Protein AF-A0A2R6F1Q7-F1 (afdb_monomer_lite)

Secondary structure (DSSP, 8-state):
-----HHHHHHHHHHHHHHHHHHHHHHHHHHHHHHHHHHHHHHS----------TTHHHHHHHHHHHHHHHHHHHHHTTTTTSTTHHHHT---HHHHHHHHHHHHHHHHHHH-----HHHHHHHHHHHHHHHHHHHHHHHHHHHHHHHHHHHHHHHHHHHHHHHHHHH--GGG--HHHHHHHHHHHHHHHHHHHHT-

Sequence (197 aa):
MTEIDTTQRQEVFDRARACLRTERRRTIDEQEAFRVFESQVRTLEGQSRGSQADVAEVQLAASGSARGLQAVRDAYEATVMAVPHYEEEYDEPFETHVQTEFGPEIAALLCQGRVLDSQSKGAVLAAATQAQESRSQLLDALDDEQDSFEDLTAELRSVLEELPEYHEATYADLSFGALDAYRTRLTVLEEKCNAVV

Radius of gyration: 29.0 Å; chains: 1; bounding box: 63×26×90 Å

Structure (mmCIF, N/CA/C/O backbone):
data_AF-A0A2R6F1Q7-F1
#
_entry.id   AF-A0A2R6F1Q7-F1
#
loop_
_atom_site.group_PDB
_atom_site.id
_atom_site.type_symbol
_atom_site.label_atom_id
_atom_site.label_alt_id
_atom_site.label_comp_id
_atom_site.label_asym_id
_atom_site.label_entity_id
_atom_site.label_seq_id
_atom_site.pdbx_PDB_ins_code
_atom_site.Cartn_x
_atom_site.Cartn_y
_atom_site.Cartn_z
_atom_site.occupancy
_atom_site.B_iso_or_equiv
_atom_site.auth_seq_id
_atom_site.auth_comp_id
_atom_site.auth_asym_id
_atom_site.auth_atom_id
_atom_site.pdbx_PDB_model_num
ATOM 1 N N . MET A 1 1 ? 33.447 -7.755 -25.522 1.00 38.47 1 MET A N 1
ATOM 2 C CA . MET A 1 1 ? 32.442 -6.748 -25.903 1.00 38.47 1 MET A CA 1
ATOM 3 C C . MET A 1 1 ? 31.123 -7.377 -25.524 1.00 38.47 1 MET A C 1
ATOM 5 O O . MET A 1 1 ? 30.808 -8.418 -26.079 1.00 38.47 1 MET A O 1
ATOM 9 N N . THR A 1 2 ? 30.526 -6.919 -24.430 1.00 45.84 2 THR A N 1
ATOM 10 C CA . THR A 1 2 ? 29.383 -7.574 -23.787 1.00 45.84 2 THR A CA 1
ATOM 11 C C . THR A 1 2 ? 28.213 -7.529 -24.762 1.00 45.84 2 THR A C 1
ATOM 13 O O . THR A 1 2 ? 27.743 -6.435 -25.0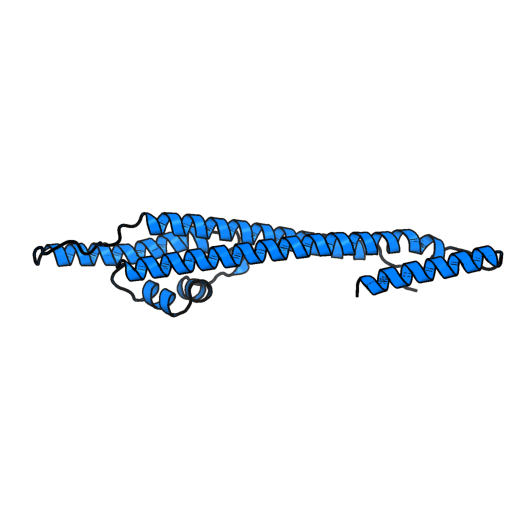67 1.00 45.84 2 THR A O 1
ATOM 16 N N . GLU A 1 3 ? 27.797 -8.680 -25.298 1.00 57.31 3 GLU A N 1
ATOM 17 C CA . GLU A 1 3 ? 26.484 -8.788 -25.937 1.00 57.31 3 GLU A CA 1
ATOM 18 C C . GLU A 1 3 ? 25.476 -8.186 -24.963 1.00 57.31 3 GLU A C 1
ATOM 20 O O . GLU A 1 3 ? 25.482 -8.497 -23.768 1.00 57.31 3 GLU A O 1
ATOM 25 N N . ILE A 1 4 ? 24.678 -7.241 -25.448 1.00 62.47 4 ILE A N 1
ATOM 26 C CA . ILE A 1 4 ? 23.555 -6.739 -24.676 1.00 62.47 4 ILE A CA 1
ATOM 27 C C . ILE A 1 4 ? 22.612 -7.932 -24.540 1.00 62.47 4 ILE A C 1
ATOM 29 O O . ILE A 1 4 ? 21.931 -8.290 -25.494 1.00 62.47 4 ILE A O 1
ATOM 33 N N . ASP A 1 5 ? 22.636 -8.589 -23.380 1.00 74.62 5 ASP A N 1
ATOM 34 C CA . ASP A 1 5 ? 21.745 -9.706 -23.088 1.00 74.62 5 ASP A CA 1
ATOM 35 C C . ASP A 1 5 ? 20.330 -9.156 -22.878 1.00 74.62 5 ASP A C 1
ATOM 37 O O . ASP A 1 5 ? 19.895 -8.817 -21.773 1.00 74.62 5 ASP A O 1
ATOM 41 N N . THR A 1 6 ? 19.632 -8.976 -23.997 1.00 72.19 6 THR A N 1
ATOM 42 C CA . THR A 1 6 ? 18.260 -8.476 -24.054 1.00 72.19 6 THR A CA 1
ATOM 43 C C . THR A 1 6 ? 17.317 -9.364 -23.242 1.00 72.19 6 THR A C 1
ATOM 45 O O . THR A 1 6 ? 16.371 -8.848 -22.651 1.00 72.19 6 THR A O 1
ATOM 48 N N . THR A 1 7 ? 17.611 -10.664 -23.132 1.00 76.25 7 THR A N 1
ATOM 49 C CA . THR A 1 7 ? 16.838 -11.625 -22.332 1.00 76.25 7 THR A CA 1
ATOM 50 C C . THR A 1 7 ? 16.972 -11.312 -20.847 1.00 76.25 7 THR A C 1
ATOM 52 O O . THR A 1 7 ? 15.969 -11.128 -20.161 1.00 76.25 7 THR A O 1
ATOM 55 N N . GLN A 1 8 ? 18.204 -11.144 -20.356 1.00 80.56 8 GLN A N 1
ATOM 56 C CA . GLN A 1 8 ? 18.449 -10.780 -18.959 1.00 80.56 8 GLN A CA 1
ATOM 57 C C . GLN A 1 8 ? 17.780 -9.447 -18.586 1.00 80.56 8 GLN A C 1
ATOM 59 O O . GLN A 1 8 ? 17.240 -9.302 -17.489 1.00 80.56 8 GLN A O 1
ATOM 64 N N . ARG A 1 9 ? 17.784 -8.459 -19.491 1.00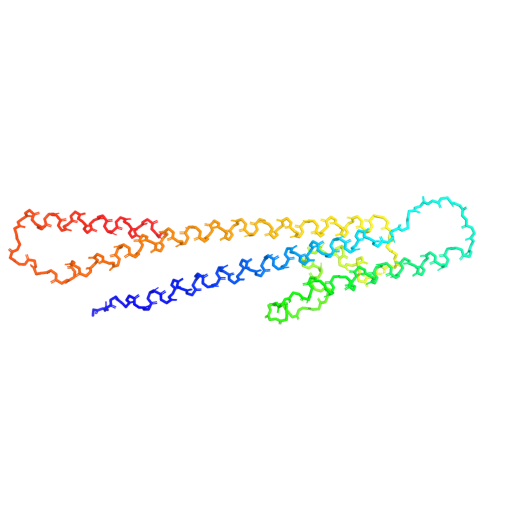 80.12 9 ARG A N 1
ATOM 65 C CA . ARG A 1 9 ? 17.117 -7.165 -19.254 1.00 80.12 9 ARG A CA 1
ATOM 66 C C . ARG A 1 9 ? 15.594 -7.293 -19.214 1.00 80.12 9 ARG A C 1
ATOM 68 O O . ARG A 1 9 ? 14.963 -6.666 -18.368 1.00 80.12 9 ARG A O 1
ATOM 75 N N . GLN A 1 10 ? 15.012 -8.121 -20.080 1.00 81.12 10 GLN A N 1
ATOM 76 C CA . GLN A 1 10 ? 13.578 -8.419 -20.055 1.00 81.12 10 GLN A CA 1
ATOM 77 C C . GLN A 1 10 ? 13.158 -9.079 -18.736 1.00 81.12 10 GLN A C 1
ATOM 79 O O . GLN A 1 10 ? 12.182 -8.644 -18.134 1.00 81.12 10 GLN A O 1
ATOM 84 N N . GLU A 1 11 ? 13.941 -10.033 -18.224 1.00 86.56 11 GLU A N 1
ATOM 85 C CA . GLU A 1 11 ? 13.664 -10.676 -16.931 1.00 86.56 11 GLU A CA 1
ATOM 86 C C . GLU A 1 11 ? 13.646 -9.683 -15.759 1.00 86.56 11 GLU A C 1
ATOM 88 O O . GLU A 1 11 ? 12.855 -9.835 -14.824 1.00 86.56 11 GLU A O 1
ATOM 93 N N . VAL A 1 12 ? 14.509 -8.661 -15.789 1.00 86.50 12 VAL A N 1
ATOM 94 C CA . VAL A 1 12 ? 14.513 -7.597 -14.773 1.00 86.50 12 VAL A CA 1
ATOM 95 C C . VAL A 1 12 ? 13.219 -6.789 -14.840 1.00 86.50 12 VAL A C 1
ATOM 97 O O . VAL A 1 12 ? 12.605 -6.556 -13.797 1.00 86.50 12 VAL A O 1
ATOM 100 N N . PHE A 1 13 ? 12.770 -6.413 -16.042 1.00 86.38 13 PHE A N 1
ATOM 101 C CA . PHE A 1 13 ? 11.518 -5.673 -16.196 1.00 86.38 13 PHE A CA 1
ATOM 102 C C . PHE A 1 13 ? 10.302 -6.492 -15.755 1.00 86.38 13 PHE A C 1
ATOM 104 O O . PHE A 1 13 ? 9.437 -5.988 -15.038 1.00 86.38 13 PHE A O 1
ATOM 111 N N . ASP A 1 14 ? 10.260 -7.772 -16.121 1.00 89.75 14 ASP A N 1
ATOM 112 C CA . ASP A 1 14 ? 9.174 -8.669 -15.734 1.00 89.75 14 ASP A CA 1
ATOM 113 C C . ASP A 1 14 ? 9.123 -8.873 -14.217 1.00 89.75 14 ASP A C 1
ATOM 115 O O . ASP A 1 14 ? 8.039 -8.893 -13.627 1.00 89.75 14 ASP A O 1
ATOM 119 N N . ARG A 1 15 ? 10.286 -8.962 -13.561 1.00 92.38 15 ARG A N 1
ATOM 120 C CA . ARG A 1 15 ? 10.372 -9.063 -12.101 1.00 92.38 15 ARG A CA 1
ATOM 121 C C . ARG A 1 15 ? 9.884 -7.795 -11.409 1.00 92.38 15 ARG A C 1
ATOM 123 O O . ARG A 1 15 ? 9.110 -7.903 -10.462 1.00 92.38 15 ARG A O 1
ATOM 130 N N . ALA A 1 16 ? 10.306 -6.621 -11.875 1.00 90.62 16 ALA A N 1
ATOM 131 C CA . ALA A 1 16 ? 9.841 -5.347 -11.329 1.00 90.62 16 ALA A CA 1
ATOM 132 C C . ALA A 1 16 ? 8.316 -5.211 -11.475 1.00 90.62 16 ALA A C 1
ATOM 134 O O . ALA A 1 16 ? 7.618 -4.933 -10.501 1.00 90.62 16 ALA A O 1
ATOM 135 N N . ARG A 1 17 ? 7.772 -5.561 -12.648 1.00 92.19 17 ARG A N 1
ATOM 136 C CA . ARG A 1 17 ? 6.323 -5.581 -12.886 1.00 92.19 17 ARG A CA 1
ATOM 137 C C . ARG A 1 17 ? 5.585 -6.569 -11.985 1.00 92.19 17 ARG A C 1
ATOM 139 O O . ARG A 1 17 ? 4.489 -6.280 -11.510 1.00 92.19 17 ARG A O 1
ATOM 146 N N . ALA A 1 18 ? 6.154 -7.752 -11.761 1.00 94.31 18 ALA A N 1
ATOM 147 C CA . ALA A 1 18 ? 5.581 -8.741 -10.854 1.00 94.31 18 ALA A CA 1
ATOM 148 C C . ALA A 1 18 ? 5.583 -8.251 -9.396 1.00 94.31 18 ALA A C 1
ATOM 150 O O . ALA A 1 18 ? 4.620 -8.512 -8.673 1.00 94.31 18 ALA A O 1
ATOM 151 N N . CYS A 1 19 ? 6.621 -7.515 -8.990 1.00 94.69 19 CYS A N 1
ATOM 152 C CA . CYS A 1 19 ? 6.717 -6.895 -7.672 1.00 94.69 19 CYS A CA 1
ATOM 153 C C . CYS A 1 19 ? 5.607 -5.857 -7.470 1.00 94.69 19 CYS A C 1
ATOM 155 O O . CYS A 1 19 ? 4.803 -6.024 -6.559 1.00 94.69 19 CYS A O 1
ATOM 157 N N . LEU A 1 20 ? 5.475 -4.881 -8.379 1.00 94.81 20 LEU A N 1
ATOM 158 C CA . LEU A 1 20 ? 4.427 -3.848 -8.316 1.00 94.81 20 LEU A CA 1
ATOM 159 C C . LEU A 1 20 ? 3.019 -4.449 -8.263 1.00 94.81 20 LEU A C 1
ATOM 161 O O . LEU A 1 20 ? 2.187 -4.056 -7.451 1.00 94.81 20 LEU A O 1
ATOM 165 N N . ARG A 1 21 ? 2.754 -5.473 -9.083 1.00 95.25 21 ARG A N 1
ATOM 166 C CA . ARG A 1 21 ? 1.462 -6.179 -9.072 1.00 95.25 21 ARG A CA 1
ATOM 167 C C . ARG A 1 21 ? 1.186 -6.899 -7.758 1.00 95.25 21 ARG A C 1
ATOM 169 O O . ARG A 1 21 ? 0.032 -6.963 -7.335 1.00 95.25 21 ARG A O 1
ATOM 176 N N . THR A 1 22 ? 2.216 -7.498 -7.165 1.00 96.19 22 THR A N 1
ATOM 177 C CA . THR A 1 22 ? 2.089 -8.202 -5.885 1.00 96.19 22 THR A CA 1
ATOM 178 C C . THR A 1 22 ? 1.790 -7.207 -4.778 1.00 96.19 22 THR A C 1
ATOM 180 O O . THR A 1 22 ? 0.821 -7.415 -4.054 1.00 96.19 22 THR A O 1
ATOM 183 N N . GLU A 1 23 ? 2.550 -6.115 -4.727 1.00 96.81 23 GLU A N 1
ATOM 184 C CA . GLU A 1 23 ? 2.376 -5.035 -3.760 1.00 96.81 23 GLU A CA 1
ATOM 185 C C . GLU A 1 23 ? 0.972 -4.440 -3.852 1.00 96.81 23 GLU A C 1
ATOM 187 O O . GLU A 1 23 ? 0.199 -4.512 -2.903 1.00 96.81 23 GLU A O 1
ATOM 192 N N . ARG A 1 24 ? 0.557 -4.014 -5.049 1.00 97.50 24 ARG A N 1
ATOM 193 C CA . ARG A 1 24 ? -0.782 -3.464 -5.289 1.00 97.50 24 ARG A CA 1
ATOM 194 C C . ARG A 1 24 ? -1.896 -4.399 -4.827 1.00 97.50 24 ARG A C 1
ATOM 196 O O . ARG A 1 24 ? -2.883 -3.953 -4.246 1.00 97.50 24 ARG A O 1
ATOM 203 N N . ARG A 1 25 ? -1.772 -5.704 -5.096 1.00 97.12 25 ARG A N 1
ATOM 204 C CA . ARG A 1 25 ? -2.759 -6.694 -4.641 1.00 97.12 25 ARG A CA 1
ATOM 205 C C . ARG A 1 25 ? -2.799 -6.769 -3.114 1.00 97.12 25 ARG A C 1
ATOM 207 O O . ARG A 1 25 ? -3.890 -6.739 -2.558 1.00 97.12 25 ARG A O 1
ATOM 214 N N . ARG A 1 26 ? -1.637 -6.838 -2.460 1.00 97.25 26 ARG A N 1
ATOM 215 C CA . ARG A 1 26 ? -1.531 -6.873 -0.994 1.00 97.25 26 ARG A CA 1
ATOM 216 C C . ARG A 1 26 ? -2.145 -5.625 -0.362 1.00 97.25 26 ARG A C 1
ATOM 218 O O . ARG A 1 26 ? -2.979 -5.748 0.529 1.00 97.25 26 ARG A O 1
ATOM 225 N N . THR A 1 27 ? -1.853 -4.444 -0.906 1.00 97.75 27 THR A N 1
ATOM 226 C CA . THR A 1 27 ? -2.429 -3.178 -0.436 1.00 97.75 27 THR A CA 1
ATOM 227 C C . THR A 1 27 ? -3.957 -3.134 -0.590 1.00 97.75 27 THR A C 1
ATOM 229 O O . THR A 1 27 ? -4.647 -2.600 0.280 1.00 97.75 27 THR A O 1
ATOM 232 N N . ILE A 1 28 ? -4.520 -3.712 -1.662 1.00 98.19 28 ILE A N 1
ATOM 233 C CA . ILE A 1 28 ? -5.982 -3.852 -1.821 1.00 98.19 28 ILE A CA 1
ATOM 234 C C . ILE A 1 28 ? -6.563 -4.766 -0.742 1.00 98.19 28 ILE A C 1
ATOM 236 O O . ILE A 1 28 ? -7.567 -4.409 -0.121 1.00 98.19 28 ILE A O 1
ATOM 240 N N . ASP A 1 29 ? -5.942 -5.927 -0.525 1.00 97.94 29 ASP A N 1
ATOM 241 C CA . ASP A 1 29 ? -6.394 -6.901 0.470 1.00 97.94 29 ASP A CA 1
ATOM 242 C C . ASP A 1 29 ? -6.384 -6.277 1.878 1.00 97.94 29 ASP A C 1
ATOM 244 O O . ASP A 1 29 ? -7.357 -6.403 2.623 1.00 97.94 29 ASP A O 1
ATOM 248 N N . GLU A 1 30 ? -5.344 -5.511 2.214 1.00 97.75 30 GLU A N 1
ATOM 249 C CA . GLU A 1 30 ? -5.263 -4.737 3.458 1.00 97.75 30 GLU A CA 1
ATOM 250 C C . GLU A 1 30 ? -6.335 -3.653 3.561 1.00 97.75 30 GLU A C 1
ATOM 252 O O . GLU A 1 30 ? -6.981 -3.516 4.603 1.00 97.75 30 GLU A O 1
ATOM 257 N N . GLN A 1 31 ? -6.548 -2.871 2.498 1.00 98.06 31 GLN A N 1
ATOM 258 C CA . GLN A 1 31 ? -7.560 -1.817 2.501 1.00 98.06 31 GLN A CA 1
ATOM 259 C C . GLN A 1 31 ? -8.952 -2.400 2.770 1.00 98.06 31 GLN A C 1
ATOM 261 O O . GLN A 1 31 ? -9.726 -1.837 3.552 1.00 98.06 31 GLN A O 1
ATOM 266 N N . GLU A 1 32 ? -9.271 -3.534 2.147 1.00 98.06 32 GLU A N 1
ATOM 267 C CA . GLU A 1 32 ? -10.537 -4.223 2.369 1.00 98.06 32 GLU A CA 1
ATOM 268 C C . GLU A 1 32 ? -10.615 -4.822 3.777 1.00 98.06 32 GLU A C 1
ATOM 270 O O . GLU A 1 32 ? -11.644 -4.685 4.443 1.00 98.06 32 GLU A O 1
ATOM 275 N N . ALA A 1 33 ? -9.524 -5.395 4.291 1.00 98.12 33 ALA A N 1
ATOM 276 C CA . ALA A 1 33 ? -9.463 -5.882 5.665 1.00 98.12 33 ALA A CA 1
ATOM 277 C C . ALA A 1 33 ? -9.760 -4.768 6.682 1.00 98.12 33 ALA A C 1
ATOM 279 O O . ALA A 1 33 ? -10.586 -4.958 7.579 1.00 98.12 33 ALA A O 1
ATOM 280 N N . PHE A 1 34 ? -9.188 -3.573 6.501 1.00 98.25 34 PHE A N 1
ATOM 281 C CA . PHE A 1 34 ? -9.491 -2.421 7.352 1.00 98.25 34 PHE A CA 1
ATOM 282 C C . PHE A 1 34 ? -10.936 -1.920 7.207 1.00 98.25 34 PHE A C 1
ATOM 284 O O . PHE A 1 34 ? -11.528 -1.503 8.206 1.00 98.25 34 PHE A O 1
ATOM 291 N N . ARG A 1 35 ? -11.544 -1.985 6.014 1.00 97.88 35 ARG A N 1
ATOM 292 C CA . ARG A 1 35 ? -12.977 -1.668 5.835 1.00 97.88 35 ARG A CA 1
ATOM 293 C C . ARG A 1 35 ? -13.874 -2.646 6.583 1.00 97.88 35 ARG A C 1
ATOM 295 O O . ARG A 1 35 ? -14.832 -2.235 7.245 1.00 97.88 35 ARG A O 1
ATOM 302 N N . VAL A 1 36 ? -13.573 -3.942 6.494 1.00 97.94 36 VAL A N 1
ATOM 303 C CA . VAL A 1 36 ? -14.314 -4.986 7.210 1.00 97.94 36 VAL A CA 1
ATOM 304 C C . VAL A 1 36 ? -14.146 -4.806 8.718 1.00 97.94 36 VAL A C 1
ATOM 306 O O . VAL A 1 36 ? -15.148 -4.817 9.438 1.00 97.94 36 VAL A O 1
ATOM 309 N N . PHE A 1 37 ? -12.922 -4.559 9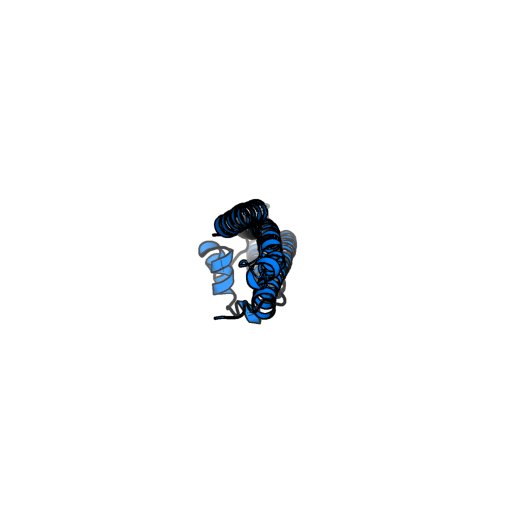.190 1.00 97.88 37 PHE A N 1
ATOM 310 C CA . PHE A 1 37 ? -12.632 -4.227 10.585 1.00 97.88 37 PHE A CA 1
ATOM 311 C C . PHE A 1 37 ? -13.471 -3.042 11.072 1.00 97.88 37 PHE A C 1
ATOM 313 O O . PHE A 1 37 ? -14.185 -3.142 12.071 1.00 97.88 37 PHE A O 1
ATOM 320 N N . GLU A 1 38 ? -13.442 -1.926 10.342 1.00 96.69 38 GLU A N 1
ATOM 321 C CA . GLU A 1 38 ? -14.181 -0.722 10.707 1.00 96.69 38 GLU A CA 1
ATOM 322 C C . GLU A 1 38 ? -15.690 -0.997 10.798 1.00 96.69 38 GLU A C 1
ATOM 324 O O . GLU A 1 38 ? -16.350 -0.589 11.760 1.00 96.69 38 GLU A O 1
ATOM 329 N N . SER A 1 39 ? -16.241 -1.732 9.828 1.00 95.81 39 SER A N 1
ATOM 330 C CA . SER A 1 39 ? -17.644 -2.153 9.825 1.00 95.81 39 SER A CA 1
ATOM 331 C C . SER A 1 39 ? -17.993 -2.968 11.075 1.00 95.81 39 SER A C 1
ATOM 333 O O . SER A 1 39 ? -18.971 -2.656 11.762 1.00 95.81 39 SER A O 1
ATOM 335 N N . GLN A 1 40 ? -17.159 -3.946 11.443 1.00 95.19 40 GLN A N 1
ATOM 336 C CA . GLN A 1 40 ? -17.354 -4.741 12.656 1.00 95.19 40 GLN A CA 1
ATOM 337 C C . GLN A 1 40 ? -17.323 -3.861 13.912 1.00 95.19 40 GLN A C 1
ATOM 339 O O . GLN A 1 40 ? -18.268 -3.899 14.704 1.00 95.19 40 GLN A O 1
ATOM 344 N N . VAL A 1 41 ? -16.326 -2.982 14.060 1.00 93.44 41 VAL A N 1
ATOM 345 C CA . VAL A 1 41 ? -16.226 -2.068 15.212 1.00 93.44 41 VAL A CA 1
ATOM 346 C C . VAL A 1 41 ? -17.436 -1.136 15.301 1.00 93.44 41 VAL A C 1
ATOM 348 O O . VAL A 1 41 ? -17.943 -0.881 16.397 1.00 93.44 41 VAL A O 1
ATOM 351 N N . ARG A 1 42 ? -17.970 -0.651 14.172 1.00 92.56 42 ARG A N 1
ATOM 352 C CA . ARG A 1 42 ? -19.191 0.174 14.157 1.00 92.56 42 ARG A CA 1
ATOM 353 C C . ARG A 1 42 ? -20.395 -0.569 14.733 1.00 92.56 42 ARG A C 1
ATOM 355 O O . ARG A 1 42 ? -21.159 0.060 15.468 1.00 92.56 42 ARG A O 1
ATOM 362 N N . THR A 1 43 ? -20.533 -1.869 14.466 1.00 89.50 43 THR A N 1
ATOM 363 C CA . THR A 1 43 ? -21.639 -2.691 14.994 1.00 89.50 43 THR A CA 1
ATOM 364 C C . THR A 1 43 ? -21.519 -3.025 16.480 1.00 89.50 43 THR A C 1
ATOM 366 O O . THR A 1 43 ? -22.539 -3.285 17.115 1.00 89.50 43 THR A O 1
ATOM 369 N N . LEU A 1 44 ? -20.315 -2.966 17.062 1.00 86.50 44 LEU A N 1
ATOM 370 C CA . LEU A 1 44 ? -20.134 -3.190 18.497 1.00 86.50 44 LEU A CA 1
ATOM 371 C C . LEU A 1 44 ? -20.872 -2.110 19.292 1.00 86.50 44 LEU A C 1
ATOM 373 O O . LEU A 1 44 ? -20.650 -0.915 19.089 1.00 86.50 44 LEU A O 1
ATOM 377 N N . GLU A 1 45 ? -21.751 -2.501 20.209 1.00 66.25 45 GLU A N 1
ATOM 378 C CA . GLU A 1 45 ? -22.465 -1.546 21.054 1.00 66.25 45 GLU A CA 1
ATOM 379 C C . GLU A 1 45 ? -21.468 -0.793 21.951 1.00 66.25 45 GLU A C 1
ATOM 381 O O . GLU A 1 45 ? -20.843 -1.360 22.845 1.00 66.25 45 GLU A O 1
ATOM 386 N N . GLY A 1 46 ? -21.308 0.510 21.708 1.00 56.03 46 GLY A N 1
ATOM 387 C CA . GLY A 1 46 ? -20.663 1.405 22.663 1.00 56.03 46 GLY A CA 1
ATOM 388 C C . GLY A 1 46 ? -21.706 1.811 23.695 1.00 56.03 46 GLY A C 1
ATOM 389 O O . GLY A 1 46 ? -22.813 2.191 23.313 1.00 56.03 46 GLY A O 1
ATOM 390 N N . GLN A 1 47 ? -21.395 1.742 24.989 1.00 51.16 47 GLN A N 1
ATOM 391 C CA . GLN A 1 47 ? -22.326 2.216 26.015 1.00 51.16 47 GLN A CA 1
ATOM 392 C C . GLN A 1 47 ? -22.542 3.726 25.860 1.00 51.16 47 GLN A C 1
ATOM 394 O O . GLN A 1 47 ? -21.739 4.544 26.310 1.00 51.16 47 GLN A O 1
ATOM 399 N N . SER A 1 48 ? -23.642 4.101 25.207 1.00 43.28 48 SER A N 1
ATOM 400 C CA . SER A 1 48 ? -24.175 5.457 25.247 1.00 43.28 48 SER A CA 1
ATOM 401 C C . SER A 1 48 ? -24.546 5.770 26.689 1.00 43.28 48 SER A C 1
ATOM 403 O O . SER A 1 48 ? -25.337 5.054 27.298 1.00 43.28 48 SER A O 1
ATOM 405 N N . ARG A 1 49 ? -23.990 6.849 27.246 1.00 46.16 49 ARG A N 1
ATOM 406 C CA . ARG A 1 49 ? -24.410 7.388 28.544 1.00 46.16 49 ARG A CA 1
ATOM 407 C C . ARG A 1 49 ? -25.879 7.826 28.468 1.00 46.16 49 ARG A C 1
ATOM 409 O O . ARG A 1 49 ? -26.174 8.970 28.137 1.00 46.16 49 ARG A O 1
ATOM 416 N N . GLY A 1 50 ? -26.787 6.910 28.781 1.00 40.50 50 GLY A N 1
ATOM 417 C CA . GLY A 1 50 ? -28.197 7.163 29.043 1.00 40.50 50 GLY A CA 1
ATOM 418 C C . GLY A 1 50 ? -28.486 6.932 30.523 1.00 40.50 50 GLY A C 1
ATOM 419 O O . GLY A 1 50 ? -28.450 5.798 30.966 1.00 40.50 50 GLY A O 1
ATOM 420 N N . SER A 1 51 ? -28.717 8.032 31.245 1.00 45.62 51 SER A N 1
ATOM 421 C CA . SER A 1 51 ? -29.466 8.200 32.504 1.00 45.62 51 SER A CA 1
ATOM 422 C C . SER A 1 51 ? -29.441 7.119 33.598 1.00 45.62 51 SER A C 1
ATOM 424 O O . SER A 1 51 ? -29.924 6.015 33.417 1.00 45.62 51 SER A O 1
ATOM 426 N N . GLN A 1 52 ? -29.018 7.565 34.792 1.00 53.38 52 GLN A N 1
ATOM 427 C CA . GLN A 1 52 ? -29.386 7.090 36.139 1.00 53.38 52 GLN A CA 1
ATOM 428 C C . GLN A 1 52 ? -30.085 5.720 36.224 1.00 53.38 52 GLN A C 1
ATOM 430 O O . GLN A 1 52 ? -31.312 5.664 36.170 1.00 53.38 52 GLN A O 1
ATOM 435 N N . ALA A 1 53 ? -29.332 4.658 36.517 1.00 48.12 53 ALA A N 1
ATOM 436 C CA . ALA A 1 53 ? -29.898 3.466 37.136 1.00 48.12 53 ALA A CA 1
ATOM 437 C C . ALA A 1 53 ? -28.848 2.626 37.891 1.00 48.12 53 ALA A C 1
ATOM 439 O O . ALA A 1 53 ? -27.686 2.529 37.512 1.00 48.12 53 ALA A O 1
ATOM 440 N N . ASP A 1 54 ? -29.333 2.141 39.032 1.00 49.66 54 ASP A N 1
ATOM 441 C CA . ASP A 1 54 ? -28.920 1.089 39.963 1.00 49.66 54 ASP A CA 1
ATOM 442 C C . ASP A 1 54 ? -27.491 0.500 39.987 1.00 49.66 54 ASP A C 1
ATOM 444 O O . ASP A 1 54 ? -26.870 0.136 38.992 1.00 49.66 54 ASP A O 1
ATOM 448 N N . VAL A 1 55 ? -27.007 0.249 41.208 1.00 53.69 55 VAL A N 1
ATOM 449 C CA . VAL A 1 55 ? -25.672 -0.308 41.521 1.00 53.69 55 VAL A CA 1
ATOM 450 C C . VAL A 1 55 ? -25.426 -1.717 40.949 1.00 53.69 55 VAL A C 1
ATOM 452 O O . VAL A 1 55 ? -24.273 -2.128 40.823 1.00 53.69 55 VAL A O 1
ATOM 455 N N . ALA A 1 56 ? -26.481 -2.446 40.569 1.00 51.97 56 ALA A N 1
ATOM 456 C CA . ALA A 1 56 ? -26.388 -3.754 39.910 1.00 51.97 56 ALA A CA 1
ATOM 457 C C . ALA A 1 56 ? -26.117 -3.655 38.393 1.00 51.97 56 ALA A C 1
ATOM 459 O O . ALA A 1 56 ? -25.502 -4.551 37.814 1.00 51.97 56 ALA A O 1
ATOM 460 N N . GLU A 1 57 ? -26.509 -2.553 37.751 1.00 50.91 57 GLU A N 1
ATOM 461 C CA . GLU A 1 57 ? -26.326 -2.324 36.312 1.00 50.91 57 GLU A CA 1
ATOM 462 C C . GLU A 1 57 ? -24.872 -1.958 35.979 1.00 50.91 57 GLU A C 1
ATOM 464 O O . GLU A 1 57 ? -24.338 -2.355 34.945 1.00 50.91 57 GLU A O 1
ATOM 469 N N . VAL A 1 58 ? -24.168 -1.322 36.920 1.00 55.25 58 VAL A N 1
ATOM 470 C CA . VAL A 1 58 ? -22.752 -0.938 36.789 1.00 55.25 58 VAL A CA 1
ATOM 471 C C . VAL A 1 58 ? -21.822 -2.152 36.620 1.00 55.25 58 VAL A C 1
ATOM 473 O O . VAL A 1 58 ? -20.847 -2.076 35.871 1.00 55.25 58 VAL A O 1
ATOM 476 N N . GLN A 1 59 ? -22.108 -3.293 37.262 1.00 53.69 59 GLN A N 1
ATOM 477 C CA . GLN A 1 59 ? -21.280 -4.508 37.133 1.00 53.69 59 GLN A CA 1
ATOM 478 C C . GLN A 1 59 ? -21.491 -5.236 35.794 1.00 53.69 59 GLN A C 1
ATOM 480 O O . GLN A 1 59 ? -20.533 -5.752 35.206 1.00 53.69 59 GLN A O 1
ATOM 485 N N . LEU A 1 60 ? -22.727 -5.243 35.286 1.00 55.06 60 LEU A N 1
ATOM 486 C CA . LEU A 1 60 ? -23.064 -5.761 33.956 1.00 55.06 60 LEU A CA 1
ATOM 487 C C . LEU A 1 60 ? -22.504 -4.853 32.854 1.00 55.06 60 LEU A C 1
ATOM 489 O O . LEU A 1 60 ? -21.920 -5.351 31.892 1.00 55.06 60 LEU A O 1
ATOM 493 N N . ALA A 1 61 ? -22.582 -3.535 33.043 1.00 56.53 61 ALA A N 1
ATOM 494 C CA . ALA A 1 61 ? -22.002 -2.549 32.144 1.00 56.53 61 ALA A CA 1
ATOM 495 C C . ALA A 1 61 ? -20.468 -2.669 32.079 1.00 56.53 61 ALA A C 1
ATOM 497 O O . ALA A 1 61 ? -19.901 -2.751 30.990 1.00 56.53 61 ALA A O 1
ATOM 498 N N . ALA A 1 62 ? -19.779 -2.784 33.216 1.00 55.97 62 ALA A N 1
ATOM 499 C CA . ALA A 1 62 ? -18.329 -2.984 33.231 1.00 55.97 62 ALA A CA 1
ATOM 500 C C . ALA A 1 62 ? -17.908 -4.289 32.522 1.00 55.97 62 ALA A C 1
ATOM 502 O O . ALA A 1 62 ? -16.943 -4.295 31.759 1.00 55.97 62 ALA A O 1
ATOM 503 N N . SER A 1 63 ? -18.666 -5.377 32.708 1.00 58.41 63 SER A N 1
ATOM 504 C CA . SER A 1 63 ? -18.402 -6.660 32.038 1.00 58.41 63 SER A CA 1
ATOM 505 C C . SER A 1 63 ? -18.668 -6.613 30.529 1.00 58.41 63 SER A C 1
ATOM 507 O O . SER A 1 63 ? -17.894 -7.170 29.752 1.00 58.41 63 SER A O 1
ATOM 509 N N . GLY A 1 64 ? -19.733 -5.933 30.092 1.00 60.06 64 GLY A N 1
ATOM 510 C CA . GLY A 1 64 ? -20.013 -5.706 28.671 1.00 60.06 64 GLY A CA 1
ATOM 511 C C . GLY A 1 64 ? -18.960 -4.822 28.003 1.00 60.06 64 GLY A C 1
ATOM 512 O O . GLY A 1 64 ? -18.597 -5.045 26.853 1.00 60.06 64 GLY A O 1
ATOM 513 N N . SER A 1 65 ? -18.399 -3.870 28.746 1.00 63.56 65 SER A N 1
ATOM 514 C CA . SER A 1 65 ? -17.414 -2.938 28.212 1.00 63.56 65 SER A CA 1
ATOM 515 C C . SER A 1 65 ? -16.005 -3.532 28.078 1.00 63.56 65 SER A C 1
ATOM 517 O O . SER A 1 65 ? -15.333 -3.277 27.079 1.00 63.56 65 SER A O 1
ATOM 519 N N . ALA A 1 66 ? -15.586 -4.395 29.011 1.00 67.25 66 ALA A N 1
ATOM 520 C CA . ALA A 1 66 ? -14.359 -5.184 28.863 1.00 67.25 66 ALA A CA 1
ATOM 521 C C . ALA A 1 66 ? -14.457 -6.174 27.688 1.00 67.25 66 ALA A C 1
ATOM 523 O O . ALA A 1 66 ? -13.502 -6.338 26.930 1.00 67.25 66 ALA A O 1
ATOM 524 N N . ARG A 1 67 ? -15.639 -6.775 27.479 1.00 79.12 67 ARG A N 1
ATOM 525 C CA . ARG A 1 67 ? -15.924 -7.580 26.280 1.00 79.12 67 ARG A CA 1
ATOM 526 C C . ARG A 1 67 ? -15.882 -6.754 24.995 1.00 79.12 67 ARG A C 1
ATOM 528 O O . ARG A 1 67 ? -15.505 -7.295 23.967 1.00 79.12 67 ARG A O 1
ATOM 535 N N . GLY A 1 68 ? -16.221 -5.466 25.056 1.00 85.12 68 GLY A N 1
ATOM 536 C CA . GLY A 1 68 ? -16.144 -4.555 23.915 1.00 85.12 68 GLY A CA 1
ATOM 537 C C . GLY A 1 68 ? -14.720 -4.392 23.381 1.00 85.12 68 GLY A C 1
ATOM 538 O O . GLY A 1 68 ? -14.506 -4.562 22.188 1.00 85.12 68 GLY A O 1
ATOM 539 N N . LEU A 1 69 ? -13.736 -4.122 24.250 1.00 88.62 69 LEU A N 1
ATOM 540 C CA . LEU A 1 69 ? -12.334 -4.015 23.819 1.00 88.62 69 LEU A CA 1
ATOM 541 C C . LEU A 1 69 ? -11.784 -5.353 23.319 1.00 88.62 69 LEU A C 1
ATOM 543 O O . LEU A 1 69 ? -11.080 -5.363 22.316 1.00 88.62 69 LEU A O 1
ATOM 547 N N . GLN A 1 70 ? -12.138 -6.471 23.964 1.00 90.62 70 GLN A N 1
ATOM 548 C CA . GLN A 1 70 ? -11.762 -7.792 23.457 1.00 90.62 70 GLN A CA 1
ATOM 549 C C . GLN A 1 70 ? -12.351 -8.038 22.063 1.00 90.62 70 GLN A C 1
ATOM 551 O O . GLN A 1 70 ? -11.622 -8.436 21.168 1.00 90.62 70 GLN A O 1
ATOM 556 N N . ALA A 1 71 ? -13.624 -7.703 21.842 1.00 91.88 71 ALA A N 1
ATOM 557 C CA . ALA A 1 71 ? -14.259 -7.848 20.535 1.00 91.88 71 ALA A CA 1
ATOM 558 C C . ALA A 1 71 ? -13.604 -6.972 19.452 1.00 91.88 71 ALA A C 1
ATOM 560 O O . ALA A 1 71 ? -13.553 -7.381 18.298 1.00 91.88 71 ALA A O 1
ATOM 561 N N . VAL A 1 72 ? -13.078 -5.790 19.803 1.00 94.31 72 VAL A N 1
ATOM 562 C CA . VAL A 1 72 ? -12.280 -4.976 18.869 1.00 94.31 72 VAL A CA 1
ATOM 563 C C . VAL A 1 72 ? -10.968 -5.680 18.513 1.00 94.31 72 VAL A C 1
ATOM 565 O O . VAL A 1 72 ? -10.593 -5.685 17.346 1.00 94.31 72 VAL A O 1
ATOM 568 N N . ARG A 1 73 ? -10.276 -6.290 19.484 1.00 95.25 73 ARG A N 1
ATOM 569 C CA . ARG A 1 73 ? -9.047 -7.054 19.210 1.00 95.25 73 ARG A CA 1
ATOM 570 C C . ARG A 1 73 ? -9.326 -8.268 18.336 1.00 95.25 73 ARG A C 1
ATOM 572 O O . ARG A 1 73 ? -8.673 -8.425 17.316 1.00 95.25 73 ARG A O 1
ATOM 579 N N . ASP A 1 74 ? -10.337 -9.055 18.695 1.00 95.25 74 ASP A N 1
ATOM 580 C CA . ASP A 1 74 ? -10.738 -10.243 17.942 1.00 95.25 74 ASP A CA 1
ATOM 581 C C . ASP A 1 74 ? -11.114 -9.863 16.502 1.00 95.25 74 ASP A C 1
ATOM 583 O O . ASP A 1 74 ? -10.728 -10.544 15.557 1.00 95.25 74 ASP A O 1
ATOM 587 N N . ALA A 1 75 ? -11.824 -8.741 16.319 1.00 96.50 75 ALA A N 1
ATOM 588 C CA . ALA A 1 75 ? -12.143 -8.212 14.998 1.00 96.50 75 ALA A CA 1
ATOM 589 C C . ALA A 1 75 ? -10.880 -7.843 14.212 1.00 96.50 75 ALA A C 1
ATOM 591 O O . ALA A 1 75 ? -10.794 -8.165 13.031 1.00 96.50 75 ALA A O 1
ATOM 592 N N . TYR A 1 76 ? -9.902 -7.188 14.843 1.00 97.19 76 TYR A N 1
ATOM 593 C CA . TYR A 1 76 ? -8.641 -6.807 14.203 1.00 97.19 76 TYR A CA 1
ATOM 594 C C . TYR A 1 76 ? -7.820 -8.035 13.792 1.00 97.19 76 TYR A C 1
ATOM 596 O O . TYR A 1 76 ? -7.389 -8.131 12.645 1.00 97.19 76 TYR A O 1
ATOM 604 N N . GLU A 1 77 ? -7.660 -9.003 14.696 1.00 96.94 77 GLU A N 1
ATOM 605 C CA . GLU A 1 77 ? -6.937 -10.249 14.430 1.00 96.94 77 GLU A CA 1
ATOM 606 C C . GLU A 1 77 ? -7.608 -11.060 13.313 1.00 96.94 77 GLU A C 1
ATOM 608 O O . GLU A 1 77 ? -6.939 -11.547 12.408 1.00 96.94 77 GLU A O 1
ATOM 613 N N . ALA A 1 78 ? -8.941 -11.146 13.320 1.00 97.25 78 ALA A N 1
ATOM 614 C CA . ALA A 1 78 ? -9.707 -11.899 12.328 1.00 97.25 78 ALA A CA 1
ATOM 615 C C . ALA A 1 78 ? -9.839 -11.205 10.960 1.00 97.25 78 ALA A C 1
ATOM 617 O O . ALA A 1 78 ? -10.419 -11.788 10.042 1.00 97.25 78 ALA A O 1
ATOM 618 N N . THR A 1 79 ? -9.366 -9.964 10.817 1.00 97.44 79 THR A N 1
ATOM 619 C CA . THR A 1 79 ? -9.473 -9.195 9.569 1.00 97.44 79 THR A CA 1
ATOM 620 C C . THR A 1 79 ? -8.107 -8.713 9.104 1.00 97.44 79 THR A C 1
ATOM 622 O O . THR A 1 79 ? -7.569 -9.257 8.147 1.00 97.44 79 THR A O 1
ATOM 625 N N . VAL A 1 80 ? -7.525 -7.734 9.795 1.00 97.06 80 VAL A N 1
ATOM 626 C CA . VAL A 1 80 ? -6.262 -7.082 9.431 1.00 97.06 80 VAL A CA 1
ATOM 627 C C . VAL A 1 80 ? -5.087 -8.050 9.539 1.00 97.06 80 VAL A C 1
ATOM 629 O O . VAL A 1 80 ? -4.292 -8.126 8.613 1.00 97.06 80 VAL A O 1
ATOM 632 N N . MET A 1 81 ? -5.001 -8.841 10.613 1.00 97.25 81 MET A N 1
ATOM 633 C CA . MET A 1 81 ? -3.925 -9.840 10.759 1.00 97.25 81 MET A CA 1
ATOM 634 C C . MET A 1 81 ? -4.222 -11.165 10.039 1.00 97.25 81 MET A C 1
ATOM 636 O O . MET A 1 81 ? -3.371 -12.046 9.985 1.00 97.25 81 MET A O 1
ATOM 640 N N . ALA A 1 82 ? -5.422 -11.315 9.475 1.00 96.31 82 ALA A N 1
ATOM 641 C CA . ALA A 1 82 ? -5.836 -12.501 8.730 1.00 96.31 82 ALA A CA 1
ATOM 642 C C . ALA A 1 82 ? -5.682 -12.337 7.208 1.00 96.31 82 ALA A C 1
ATOM 644 O O . ALA A 1 82 ? -6.142 -13.197 6.448 1.00 96.31 82 ALA A O 1
ATOM 645 N N . VAL A 1 83 ? -5.068 -11.241 6.742 1.00 96.62 83 VAL A N 1
ATOM 646 C CA . VAL A 1 83 ? -4.756 -11.073 5.318 1.00 96.62 83 VAL A CA 1
ATOM 647 C C . VAL A 1 83 ? -3.772 -12.158 4.860 1.00 96.62 83 VAL A C 1
ATOM 649 O O . VAL A 1 83 ? -2.887 -12.540 5.629 1.00 96.62 83 VAL A O 1
ATOM 652 N N . PRO A 1 84 ? -3.887 -12.676 3.621 1.00 94.88 84 PRO A N 1
ATOM 653 C CA . PRO A 1 84 ? -3.137 -13.862 3.196 1.00 94.88 84 PRO A CA 1
ATOM 654 C C . PRO A 1 84 ? -1.612 -13.754 3.317 1.00 94.88 84 PRO A C 1
ATOM 656 O O . PRO A 1 84 ? -0.941 -14.775 3.438 1.00 94.88 84 PRO A O 1
ATOM 659 N N . HIS A 1 85 ? -1.064 -12.540 3.244 1.00 93.19 85 HIS A N 1
ATOM 660 C CA . HIS A 1 85 ? 0.373 -12.264 3.294 1.00 93.19 85 HIS A CA 1
ATOM 661 C C . HIS A 1 85 ? 0.897 -11.902 4.688 1.00 93.19 85 HIS A C 1
ATOM 663 O O . HIS A 1 85 ? 2.098 -11.698 4.825 1.00 93.19 85 HIS A O 1
ATOM 669 N N . TYR A 1 86 ? 0.046 -11.855 5.719 1.00 93.56 86 TYR A N 1
ATOM 670 C CA . TYR A 1 86 ? 0.433 -11.347 7.039 1.00 93.56 86 TYR A CA 1
ATOM 671 C C . TYR A 1 86 ? 1.622 -12.096 7.661 1.00 93.56 86 TYR A C 1
ATOM 673 O O . TYR A 1 86 ? 2.598 -11.480 8.085 1.00 93.56 86 TYR A O 1
ATOM 681 N N . GLU A 1 87 ? 1.554 -13.430 7.687 1.00 91.19 87 GLU A N 1
ATOM 682 C CA . GLU A 1 87 ? 2.603 -14.285 8.266 1.00 91.19 87 GLU A CA 1
ATOM 683 C C . GLU A 1 87 ? 3.908 -14.256 7.454 1.00 91.19 87 GLU A C 1
ATOM 685 O O . GLU A 1 87 ? 4.981 -14.481 7.998 1.00 91.19 87 GLU A O 1
ATOM 690 N N . GLU A 1 88 ? 3.837 -14.009 6.144 1.00 90.69 88 GLU A N 1
ATOM 691 C CA . GLU A 1 88 ? 5.031 -13.939 5.293 1.00 90.69 88 GLU A CA 1
ATOM 692 C C . GLU A 1 88 ? 5.741 -12.587 5.430 1.00 90.69 88 GLU A C 1
ATOM 694 O O . GLU A 1 88 ? 6.969 -12.523 5.371 1.00 90.69 88 GLU A O 1
ATOM 699 N N . GLU A 1 89 ? 4.968 -11.510 5.570 1.00 88.31 89 GLU A N 1
ATOM 700 C CA . GLU A 1 89 ? 5.469 -10.141 5.477 1.00 88.31 89 GLU A CA 1
ATOM 701 C C . GLU A 1 89 ? 5.782 -9.510 6.833 1.00 88.31 89 GLU A C 1
ATOM 703 O O . GLU A 1 89 ? 6.800 -8.830 6.967 1.00 88.31 89 GLU A O 1
ATOM 708 N N . TYR A 1 90 ? 4.938 -9.761 7.834 1.00 91.25 90 TYR A N 1
ATOM 709 C CA . TYR A 1 90 ? 5.053 -9.140 9.149 1.00 91.25 90 TYR A CA 1
ATOM 710 C C . TYR A 1 90 ? 5.426 -10.166 10.222 1.00 91.25 90 TYR A C 1
ATOM 712 O O . TYR A 1 90 ? 6.436 -9.992 10.900 1.00 91.25 90 TYR A O 1
ATOM 720 N N . ASP A 1 91 ? 4.626 -11.230 10.378 1.00 92.94 91 ASP A N 1
ATOM 721 C CA . ASP A 1 91 ? 4.739 -12.196 11.494 1.00 92.94 91 ASP A CA 1
ATOM 722 C C . ASP A 1 91 ? 4.864 -11.505 12.874 1.00 92.94 91 ASP A C 1
ATOM 724 O O . ASP A 1 91 ? 5.591 -11.930 13.776 1.00 92.94 91 ASP A O 1
ATOM 728 N N . GLU A 1 92 ? 4.178 -10.369 13.033 1.00 94.19 92 GLU A N 1
ATOM 729 C CA . GLU A 1 92 ? 4.263 -9.540 14.232 1.00 94.19 92 GLU A CA 1
ATOM 730 C C . GLU A 1 92 ? 3.178 -9.912 15.255 1.00 94.19 92 GLU A C 1
ATOM 732 O O . GLU A 1 92 ? 2.060 -10.297 14.903 1.00 94.19 92 GLU A O 1
ATOM 737 N N . PRO A 1 93 ? 3.451 -9.767 16.564 1.00 95.19 93 PRO A N 1
ATOM 738 C CA . PRO A 1 93 ? 2.403 -9.886 17.564 1.00 95.19 93 PRO A CA 1
ATOM 739 C C . PRO A 1 93 ? 1.435 -8.696 17.476 1.00 95.19 93 PRO A C 1
ATOM 741 O O . PRO A 1 93 ? 1.829 -7.577 17.138 1.00 95.19 93 PRO A O 1
ATOM 744 N N . PHE A 1 94 ? 0.185 -8.917 17.901 1.00 95.12 94 PHE A N 1
ATOM 745 C CA . PHE A 1 94 ? -0.892 -7.916 17.881 1.00 95.12 94 PHE A CA 1
ATOM 746 C C . PHE A 1 94 ? -0.466 -6.532 18.398 1.00 95.12 94 PHE A C 1
ATOM 748 O O . PHE A 1 94 ? -0.753 -5.526 17.760 1.00 95.12 94 PHE A O 1
ATOM 755 N N . GLU A 1 95 ? 0.222 -6.471 19.545 1.00 95.88 95 GLU A N 1
ATOM 756 C CA . GLU A 1 95 ? 0.636 -5.205 20.171 1.00 95.88 95 GLU A CA 1
ATOM 757 C C . GLU A 1 95 ? 1.585 -4.392 19.282 1.00 95.88 95 GLU A C 1
ATOM 759 O O . GLU A 1 95 ? 1.418 -3.179 19.164 1.00 95.88 95 GLU A O 1
ATOM 764 N N . THR A 1 96 ? 2.548 -5.052 18.635 1.00 96.62 96 THR A N 1
ATOM 765 C CA . THR A 1 96 ? 3.502 -4.398 17.732 1.00 96.62 96 THR A CA 1
ATOM 766 C C . THR A 1 96 ? 2.785 -3.885 16.494 1.00 96.62 96 THR A C 1
ATOM 768 O O . THR A 1 96 ? 2.883 -2.700 16.179 1.00 96.62 96 THR A O 1
ATOM 771 N N . HIS A 1 97 ? 1.979 -4.739 15.865 1.00 96.31 97 HIS A N 1
ATOM 772 C CA . HIS A 1 97 ? 1.301 -4.382 14.628 1.00 96.31 97 HIS A CA 1
ATOM 773 C C . HIS A 1 97 ? 0.287 -3.248 14.840 1.00 96.31 97 HIS A C 1
ATOM 775 O O . HIS A 1 97 ? 0.280 -2.251 14.120 1.00 96.31 97 HIS A O 1
ATOM 781 N N . VAL A 1 98 ? -0.532 -3.323 15.895 1.00 96.62 98 VAL A N 1
ATOM 782 C CA . VAL A 1 98 ? -1.517 -2.272 16.190 1.00 96.62 98 VAL A CA 1
ATOM 783 C C . VAL A 1 98 ? -0.858 -0.956 16.611 1.00 96.62 98 VAL A C 1
ATOM 785 O O . VAL A 1 98 ? -1.417 0.112 16.368 1.00 96.62 98 VAL A O 1
ATOM 788 N N . GLN A 1 99 ? 0.330 -0.999 17.221 1.00 96.88 99 GLN A N 1
ATOM 789 C CA . GLN A 1 99 ? 1.105 0.202 17.524 1.00 96.88 99 GLN A CA 1
ATOM 790 C C . GLN A 1 99 ? 1.652 0.860 16.259 1.00 96.88 99 GLN A C 1
ATOM 792 O O . GLN A 1 99 ? 1.629 2.089 16.179 1.00 96.88 99 GLN A O 1
ATOM 797 N N . THR A 1 100 ? 2.120 0.073 15.292 1.00 95.94 100 THR A N 1
ATOM 798 C CA . THR A 1 100 ? 2.553 0.575 13.983 1.00 95.94 100 THR A CA 1
ATOM 799 C C . THR A 1 100 ? 1.385 1.215 13.237 1.00 95.94 100 THR A C 1
ATOM 801 O O . THR A 1 100 ? 1.509 2.334 12.744 1.00 95.94 100 THR A O 1
ATOM 804 N N . GLU A 1 101 ? 0.227 0.553 13.229 1.00 95.88 101 GLU A N 1
ATOM 805 C CA . GLU A 1 101 ? -0.934 0.989 12.450 1.00 95.88 101 GLU A CA 1
ATOM 806 C C . GLU A 1 101 ? -1.717 2.140 13.089 1.00 95.88 101 GLU A C 1
ATOM 808 O O . GLU A 1 101 ? -2.084 3.105 12.422 1.00 95.88 101 GLU A O 1
ATOM 813 N N . PHE A 1 102 ? -2.007 2.054 14.389 1.00 96.81 102 PHE A N 1
ATOM 814 C CA . PHE A 1 102 ? -2.888 3.001 15.087 1.00 96.81 102 PHE A CA 1
ATOM 815 C C . PHE A 1 102 ? -2.147 3.915 16.065 1.00 96.81 102 PHE A C 1
ATOM 817 O O . PHE A 1 102 ? -2.754 4.779 16.704 1.00 96.81 102 PHE A O 1
ATOM 824 N N . GLY A 1 103 ? -0.835 3.747 16.193 1.00 96.62 103 GLY A N 1
ATOM 825 C CA . GLY A 1 103 ? -0.015 4.510 17.116 1.00 96.62 103 GLY A CA 1
ATOM 826 C C . GLY A 1 103 ? -0.060 3.991 18.561 1.00 96.62 103 GLY A C 1
ATOM 827 O O . GLY A 1 103 ? -0.914 3.187 18.954 1.00 96.62 103 GLY A O 1
ATOM 828 N N . PRO A 1 104 ? 0.864 4.484 19.404 1.00 95.62 104 PRO A N 1
ATOM 829 C CA . PRO A 1 104 ? 1.071 3.974 20.760 1.00 95.62 104 PRO A CA 1
ATOM 830 C C . PRO A 1 104 ? -0.123 4.200 21.692 1.00 95.62 104 PRO A C 1
ATOM 832 O O . PRO A 1 104 ? -0.370 3.388 22.581 1.00 95.62 104 PRO A O 1
ATOM 835 N N . GLU A 1 105 ? -0.874 5.287 21.507 1.00 94.25 105 GLU A N 1
ATOM 836 C CA . GLU A 1 105 ? -2.003 5.625 22.381 1.00 94.25 105 GLU A CA 1
ATOM 837 C C . GLU A 1 105 ? -3.154 4.625 22.230 1.00 94.25 105 GLU A C 1
ATOM 839 O O . GLU A 1 105 ? -3.677 4.113 23.224 1.00 94.25 105 GLU A O 1
ATOM 844 N N . ILE A 1 106 ? -3.517 4.300 20.987 1.00 94.19 106 ILE A N 1
ATOM 845 C CA . ILE A 1 106 ? -4.586 3.343 20.691 1.00 94.19 106 ILE A CA 1
ATOM 846 C C . ILE A 1 106 ? -4.118 1.920 20.986 1.00 94.19 106 ILE A C 1
ATOM 848 O O . ILE A 1 106 ? -4.890 1.140 21.542 1.00 94.19 106 ILE A O 1
ATOM 852 N N . ALA A 1 107 ? -2.853 1.592 20.719 1.00 95.31 107 ALA A N 1
ATOM 853 C CA . ALA A 1 107 ? -2.284 0.309 21.115 1.00 95.31 107 ALA A CA 1
ATOM 854 C C . ALA A 1 107 ? -2.369 0.087 22.631 1.00 95.31 107 ALA A C 1
ATOM 856 O O . ALA A 1 107 ? -2.854 -0.954 23.073 1.00 95.31 107 ALA A O 1
ATOM 857 N N . ALA A 1 108 ? -1.989 1.082 23.439 1.00 93.31 108 ALA A N 1
ATOM 858 C CA . ALA A 1 108 ? -2.091 1.004 24.894 1.00 93.31 108 ALA A CA 1
ATOM 859 C C . ALA A 1 108 ? -3.549 0.881 25.366 1.00 93.31 108 ALA A C 1
ATOM 861 O O . ALA A 1 108 ? -3.847 0.068 26.245 1.00 93.31 108 ALA A O 1
ATOM 862 N N . LEU A 1 109 ? -4.470 1.643 24.764 1.00 92.69 109 LEU A N 1
ATOM 863 C CA . LEU A 1 109 ? -5.906 1.542 25.028 1.00 92.69 109 LEU A CA 1
ATOM 864 C C . LEU A 1 109 ? -6.431 0.136 24.730 1.00 92.69 109 LEU A C 1
ATOM 866 O O . LEU A 1 109 ? -7.133 -0.440 25.558 1.0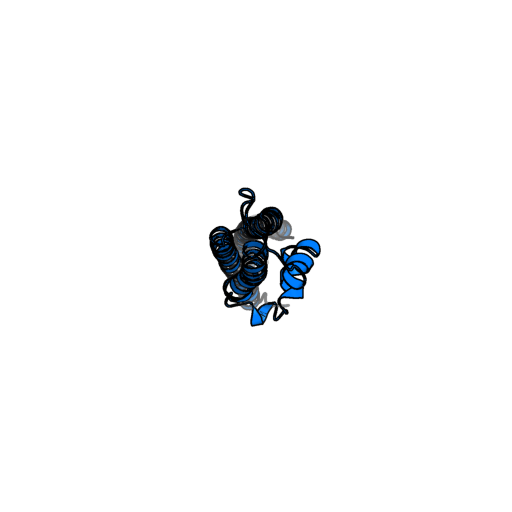0 92.69 109 LEU A O 1
ATOM 870 N N . LEU A 1 110 ? -6.089 -0.423 23.570 1.00 91.31 110 LEU A N 1
ATOM 871 C CA . LEU A 1 110 ? -6.529 -1.754 23.193 1.00 91.31 110 LEU A CA 1
ATOM 872 C C . LEU A 1 110 ? -5.914 -2.785 24.126 1.00 91.31 110 LEU A C 1
ATOM 874 O O . LEU A 1 110 ? -6.683 -3.570 24.664 1.00 91.31 110 LEU A O 1
ATOM 878 N N . CYS A 1 111 ? -4.605 -2.720 24.404 1.00 91.50 111 CYS A N 1
ATOM 879 C CA . CYS A 1 111 ? -3.838 -3.686 25.198 1.00 91.50 111 CYS A CA 1
ATOM 880 C C . CYS A 1 111 ? -4.138 -3.677 26.706 1.00 91.50 111 CYS A C 1
ATOM 882 O O . CYS A 1 111 ? -4.145 -4.740 27.331 1.00 91.50 111 CYS A O 1
ATOM 884 N N . GLN A 1 112 ? -4.400 -2.512 27.296 1.00 87.94 112 GLN A N 1
ATOM 885 C CA . GLN A 1 112 ? -4.509 -2.336 28.753 1.00 87.94 112 GLN A CA 1
ATOM 886 C C . GLN A 1 112 ? -5.861 -1.762 29.197 1.00 87.94 112 GLN A C 1
ATOM 888 O O . GLN A 1 112 ? -6.173 -1.748 30.394 1.00 87.94 112 GLN A O 1
ATOM 893 N N . GLY A 1 113 ? -6.666 -1.270 28.254 1.00 81.25 113 GLY A N 1
ATOM 894 C CA . GLY A 1 113 ? -7.969 -0.690 28.530 1.00 81.25 113 GLY A CA 1
ATOM 895 C C . GLY A 1 113 ? -8.943 -1.702 29.126 1.00 81.25 113 GLY A C 1
ATOM 896 O O . GLY A 1 113 ? -8.854 -2.911 28.922 1.00 81.25 113 GLY A O 1
ATOM 897 N N . ARG A 1 114 ? -9.898 -1.181 29.898 1.00 76.81 114 ARG A N 1
ATOM 898 C CA . ARG A 1 114 ? -10.906 -1.991 30.603 1.00 76.81 114 ARG A CA 1
ATOM 899 C C . ARG A 1 114 ? -12.325 -1.786 30.088 1.00 76.81 114 ARG A C 1
ATOM 901 O O . ARG A 1 114 ? -13.197 -2.582 30.413 1.00 76.81 114 ARG A O 1
ATOM 908 N N . VAL A 1 115 ? -12.565 -0.696 29.364 1.00 81.00 115 VAL A N 1
ATOM 909 C CA . VAL A 1 115 ? -13.899 -0.220 28.993 1.00 81.00 115 VAL A CA 1
ATOM 910 C C . VAL A 1 115 ? -13.828 0.366 27.584 1.00 81.00 115 VAL A C 1
ATOM 912 O O . VAL A 1 115 ? -13.050 1.284 27.342 1.00 81.00 115 VAL A O 1
ATOM 915 N N . LEU A 1 116 ? -14.643 -0.155 26.666 1.00 83.38 116 LEU A N 1
ATOM 916 C CA . LEU A 1 116 ? -14.949 0.486 25.392 1.00 83.38 116 LEU A CA 1
ATOM 917 C C . LEU A 1 116 ? -16.033 1.552 25.611 1.00 83.38 116 LEU A C 1
ATOM 919 O O . LEU A 1 116 ? -17.232 1.258 25.593 1.00 83.38 116 LEU A O 1
ATOM 923 N N . ASP A 1 117 ? -15.609 2.791 25.842 1.00 86.19 117 ASP A N 1
ATOM 924 C CA . ASP A 1 117 ? -16.505 3.949 25.818 1.00 86.19 117 ASP A CA 1
ATOM 925 C C . ASP A 1 117 ? -16.632 4.544 24.401 1.00 86.19 117 ASP A C 1
ATOM 927 O O . ASP A 1 117 ? -15.953 4.138 23.453 1.00 86.19 117 ASP A O 1
ATOM 931 N N . SER A 1 118 ? -17.533 5.514 24.235 1.00 87.06 118 SER A N 1
ATOM 932 C CA . SER A 1 118 ? -17.777 6.163 22.942 1.00 87.06 118 SER A CA 1
ATOM 933 C C . SER A 1 118 ? -16.554 6.895 22.384 1.00 87.06 118 SER A C 1
ATOM 935 O O . SER A 1 118 ? -16.405 6.981 21.168 1.00 87.06 118 SER A O 1
ATOM 937 N N . GLN A 1 119 ? -15.689 7.431 23.252 1.00 89.38 119 GLN A N 1
ATOM 938 C CA . GLN A 1 119 ? -14.488 8.157 22.840 1.00 89.38 119 GLN A CA 1
ATOM 939 C C . GLN A 1 119 ? -13.426 7.180 22.327 1.00 89.38 119 GLN A C 1
ATOM 941 O O . GLN A 1 119 ? -12.877 7.381 21.250 1.00 89.38 119 GLN A O 1
ATOM 946 N N . SER A 1 120 ? -13.210 6.094 23.063 1.00 89.31 120 SER A N 1
ATOM 947 C CA . SER A 1 120 ? -12.323 4.981 22.734 1.00 89.31 120 SER A CA 1
ATOM 948 C C . SER A 1 120 ? -12.727 4.330 21.413 1.00 89.31 120 SER A C 1
ATOM 950 O O . SER A 1 120 ? -11.901 4.161 20.520 1.00 89.31 120 SER A O 1
ATOM 952 N N . LYS A 1 121 ? -14.026 4.049 21.239 1.00 91.81 121 LYS A N 1
ATOM 953 C CA . LYS A 1 121 ? -14.573 3.556 19.969 1.00 91.81 121 LYS A CA 1
ATOM 954 C C . LYS A 1 121 ? -14.341 4.551 18.829 1.00 91.81 121 LYS A C 1
ATOM 956 O O . LYS A 1 121 ? -13.938 4.146 17.744 1.00 91.81 121 LYS A O 1
ATOM 961 N N . GLY A 1 122 ? -14.582 5.841 19.068 1.00 93.75 122 GLY A N 1
ATOM 962 C CA . GLY A 1 122 ? -14.337 6.894 18.081 1.00 93.75 122 GLY A CA 1
ATOM 963 C C . GLY A 1 122 ? -12.871 6.978 17.652 1.00 93.75 122 GLY A C 1
ATOM 964 O O . GLY A 1 122 ? -12.603 7.100 16.463 1.00 93.75 122 GLY A O 1
ATOM 965 N N . ALA A 1 123 ? -11.934 6.845 18.594 1.00 94.69 123 ALA A N 1
ATOM 966 C CA . ALA A 1 123 ? -10.500 6.847 18.311 1.00 94.69 123 ALA A CA 1
ATOM 967 C C . ALA A 1 123 ? -10.081 5.651 17.441 1.00 94.69 123 ALA A C 1
ATOM 969 O O . ALA A 1 123 ? -9.378 5.838 16.453 1.00 94.69 123 ALA A O 1
ATOM 970 N N . VAL A 1 124 ? -10.568 4.444 17.753 1.00 95.56 124 VAL A N 1
ATOM 971 C CA . VAL A 1 124 ? -10.306 3.243 16.938 1.00 95.56 124 VAL A CA 1
ATOM 972 C C . VAL A 1 124 ? -10.861 3.401 15.522 1.00 95.56 124 VAL A C 1
ATOM 974 O O . VAL A 1 124 ? -10.172 3.084 14.559 1.00 95.56 124 VAL A O 1
ATOM 977 N N . LEU A 1 125 ? -12.088 3.913 15.379 1.00 96.62 125 LEU A N 1
ATOM 978 C CA . LEU A 1 125 ? -12.687 4.141 14.062 1.00 96.62 125 LEU A CA 1
ATOM 979 C C . LEU A 1 125 ? -11.911 5.187 13.257 1.00 96.62 125 LEU A C 1
ATOM 981 O O . LEU A 1 125 ? -11.652 4.965 12.081 1.00 96.62 125 LEU A O 1
ATOM 985 N N . ALA A 1 126 ? -11.490 6.285 13.891 1.00 96.88 126 ALA A N 1
ATOM 986 C CA . ALA A 1 126 ? -10.678 7.305 13.235 1.00 96.88 126 ALA A CA 1
ATOM 987 C C . ALA A 1 126 ? -9.330 6.741 12.758 1.00 96.88 126 ALA A C 1
ATOM 989 O O . ALA A 1 126 ? -8.917 7.017 11.635 1.00 96.88 126 ALA A O 1
ATOM 990 N N . ALA A 1 127 ? -8.674 5.907 13.569 1.00 97.56 127 ALA A N 1
ATOM 991 C CA . ALA A 1 127 ? -7.431 5.251 13.174 1.00 97.56 127 ALA A CA 1
ATOM 992 C C . ALA A 1 127 ? -7.633 4.234 12.041 1.00 97.56 127 ALA A C 1
ATOM 994 O O . ALA A 1 127 ? -6.829 4.190 11.116 1.00 97.56 127 ALA A O 1
ATOM 995 N N . ALA A 1 128 ? -8.735 3.477 12.051 1.00 97.31 128 ALA A N 1
ATOM 996 C CA . ALA A 1 128 ? -9.084 2.581 10.950 1.00 97.31 128 ALA A CA 1
ATOM 997 C C . ALA A 1 128 ? -9.324 3.349 9.640 1.00 97.31 128 ALA A C 1
ATOM 999 O O . ALA A 1 128 ? -8.869 2.915 8.585 1.00 97.31 128 ALA A O 1
ATOM 1000 N N . THR A 1 129 ? -10.006 4.499 9.699 1.00 97.62 129 THR A N 1
ATOM 1001 C CA . THR A 1 129 ? -10.179 5.389 8.541 1.00 97.62 129 THR A CA 1
ATOM 1002 C C . THR A 1 129 ? -8.830 5.910 8.047 1.00 97.62 129 THR A C 1
ATOM 1004 O O . THR A 1 129 ? -8.553 5.821 6.855 1.00 97.62 129 THR A O 1
ATOM 1007 N N . GLN A 1 130 ? -7.958 6.373 8.947 1.00 97.75 130 GLN A N 1
ATOM 1008 C CA . GLN A 1 130 ? -6.619 6.839 8.579 1.00 97.75 130 GLN A CA 1
ATOM 1009 C C . GLN A 1 130 ? -5.791 5.734 7.909 1.00 97.75 130 GLN A C 1
ATOM 1011 O O . GLN A 1 130 ? -5.133 5.992 6.906 1.00 97.75 130 GLN A O 1
ATOM 1016 N N . ALA A 1 131 ? -5.846 4.501 8.420 1.00 97.56 131 ALA A N 1
ATOM 1017 C CA . ALA A 1 131 ? -5.164 3.362 7.811 1.00 97.56 131 ALA A CA 1
ATOM 1018 C C . ALA A 1 131 ? -5.688 3.076 6.391 1.00 97.56 131 ALA A C 1
ATOM 1020 O O . ALA A 1 131 ? -4.891 2.866 5.476 1.00 97.56 131 ALA A O 1
ATOM 1021 N N . GLN A 1 132 ? -7.009 3.138 6.176 1.00 97.75 132 GLN A N 1
ATOM 1022 C CA . GLN A 1 132 ? -7.615 2.995 4.843 1.00 97.75 132 GLN A CA 1
ATOM 1023 C C . GLN A 1 132 ? -7.194 4.109 3.878 1.00 97.75 132 GLN A C 1
ATOM 1025 O O . GLN A 1 132 ? -6.935 3.828 2.705 1.00 97.75 132 GLN A O 1
ATOM 1030 N N . GLU A 1 133 ? -7.133 5.356 4.352 1.00 98.06 133 GLU A N 1
ATOM 1031 C CA . GLU A 1 133 ? -6.678 6.506 3.565 1.00 98.06 133 GLU A CA 1
ATOM 1032 C C . GLU A 1 133 ? -5.207 6.359 3.171 1.00 98.06 133 GLU A C 1
ATOM 1034 O O . GLU A 1 133 ? -4.877 6.546 2.002 1.00 98.06 133 GLU A O 1
ATOM 1039 N N . SER A 1 134 ? -4.343 5.938 4.099 1.00 97.69 134 SER A N 1
ATOM 1040 C CA . SER A 1 134 ? -2.933 5.656 3.809 1.00 97.69 134 SER A CA 1
ATOM 1041 C C . SER A 1 134 ? -2.778 4.569 2.739 1.00 97.69 134 SER A C 1
ATOM 1043 O O . SER A 1 134 ? -1.997 4.742 1.808 1.00 97.69 134 SER A O 1
ATOM 1045 N N . ARG A 1 135 ? -3.564 3.480 2.805 1.00 97.94 135 ARG A N 1
ATOM 1046 C CA . ARG A 1 135 ? -3.568 2.443 1.753 1.00 97.94 135 ARG A CA 1
ATOM 1047 C C . ARG A 1 135 ? -4.089 2.979 0.423 1.00 97.94 135 ARG A C 1
ATOM 1049 O O . ARG A 1 135 ? -3.562 2.613 -0.616 1.00 97.94 135 ARG A O 1
ATOM 1056 N N . SER A 1 136 ? -5.094 3.856 0.437 1.00 98.25 136 SER A N 1
ATOM 1057 C CA . SER A 1 136 ? -5.586 4.493 -0.791 1.00 98.25 136 SER A CA 1
ATOM 1058 C C . SER A 1 136 ? -4.502 5.336 -1.458 1.00 98.25 136 SER A C 1
ATOM 1060 O O . SER A 1 136 ? -4.305 5.218 -2.658 1.00 98.25 136 SER A O 1
ATOM 1062 N N . GLN A 1 137 ? -3.772 6.138 -0.680 1.00 98.31 137 GLN A N 1
ATOM 1063 C CA . GLN A 1 137 ? -2.666 6.952 -1.191 1.00 98.31 137 GLN A CA 1
ATOM 1064 C C . GLN A 1 137 ? -1.526 6.084 -1.729 1.00 98.31 137 GLN A C 1
ATOM 1066 O O . GLN A 1 137 ? -0.931 6.419 -2.748 1.00 98.31 137 GLN A O 1
ATOM 1071 N N . LEU A 1 138 ? -1.234 4.962 -1.063 1.00 97.69 138 LEU A N 1
ATOM 1072 C CA . LEU A 1 138 ? -0.256 3.998 -1.557 1.00 97.69 138 LEU A CA 1
ATOM 1073 C C . LEU A 1 138 ? -0.712 3.354 -2.873 1.00 97.69 138 LEU A C 1
ATOM 1075 O O . LEU A 1 138 ? 0.101 3.210 -3.776 1.00 97.69 138 LEU A O 1
ATOM 1079 N N . LEU A 1 139 ? -1.996 3.011 -3.017 1.00 98.44 139 LEU A N 1
ATOM 1080 C CA . LEU A 1 139 ? -2.535 2.485 -4.276 1.00 98.44 139 LEU A CA 1
ATOM 1081 C C . LEU A 1 139 ? -2.409 3.487 -5.422 1.00 98.44 139 LEU A C 1
ATOM 1083 O O . LEU A 1 139 ? -1.979 3.092 -6.500 1.00 98.44 139 LEU A O 1
ATOM 1087 N N . ASP A 1 140 ? -2.727 4.758 -5.176 1.00 98.19 140 ASP A N 1
ATOM 1088 C CA . ASP A 1 140 ? -2.559 5.815 -6.176 1.00 98.19 140 ASP A CA 1
ATOM 1089 C C . ASP A 1 140 ? -1.077 5.945 -6.580 1.00 98.19 140 ASP A C 1
ATOM 1091 O O . ASP A 1 140 ? -0.755 5.982 -7.764 1.00 98.19 140 ASP A O 1
ATOM 1095 N N . ALA A 1 141 ? -0.157 5.917 -5.608 1.00 98.00 141 ALA A N 1
ATOM 1096 C CA . ALA A 1 141 ? 1.281 5.971 -5.876 1.00 98.00 141 ALA A CA 1
ATOM 1097 C C . ALA A 1 141 ? 1.800 4.743 -6.647 1.00 98.00 141 ALA A C 1
ATOM 1099 O O . ALA A 1 141 ? 2.651 4.886 -7.520 1.00 98.00 141 ALA A O 1
ATOM 1100 N N . LEU A 1 142 ? 1.293 3.544 -6.345 1.00 97.62 142 LEU A N 1
ATOM 1101 C CA . LEU A 1 142 ? 1.638 2.315 -7.066 1.00 97.62 142 LEU A CA 1
ATOM 1102 C C . LEU A 1 142 ? 1.087 2.316 -8.495 1.00 97.62 142 LEU A C 1
ATOM 1104 O O . LEU A 1 142 ? 1.741 1.783 -9.390 1.00 97.62 142 LEU A O 1
ATOM 1108 N N . ASP A 1 143 ? -0.096 2.895 -8.711 1.00 96.31 143 ASP A N 1
ATOM 1109 C CA . ASP A 1 143 ? -0.670 3.074 -10.046 1.00 96.31 143 ASP A CA 1
ATOM 1110 C C . ASP A 1 143 ? 0.183 4.063 -10.865 1.00 96.31 143 ASP A C 1
ATOM 1112 O O . ASP A 1 143 ? 0.596 3.728 -11.977 1.00 96.31 143 ASP A O 1
ATOM 1116 N N . ASP A 1 144 ? 0.571 5.203 -10.282 1.00 96.44 144 ASP A N 1
ATOM 1117 C CA . ASP A 1 144 ? 1.487 6.171 -10.910 1.00 96.44 144 ASP A CA 1
ATOM 1118 C C . ASP A 1 144 ? 2.874 5.561 -11.210 1.00 96.44 144 ASP A C 1
ATOM 1120 O O . ASP A 1 144 ? 3.470 5.811 -12.266 1.00 96.44 144 ASP A O 1
ATOM 1124 N N . GLU A 1 145 ? 3.412 4.750 -10.291 1.00 95.69 145 GLU A N 1
ATOM 1125 C CA . GLU A 1 145 ? 4.684 4.046 -10.478 1.00 95.69 145 GLU A CA 1
ATOM 1126 C C . GLU A 1 145 ? 4.577 2.991 -11.581 1.00 95.69 145 GLU A C 1
ATOM 1128 O O . GLU A 1 145 ? 5.492 2.864 -12.396 1.00 95.69 145 GLU A O 1
ATOM 1133 N N . GLN A 1 146 ? 3.461 2.261 -11.653 1.00 94.94 146 GLN A N 1
ATOM 1134 C CA . GLN A 1 146 ? 3.223 1.284 -12.710 1.00 94.94 146 GLN A CA 1
ATOM 1135 C C . GLN A 1 146 ? 3.153 1.958 -14.082 1.00 94.94 146 GLN A C 1
ATOM 1137 O O . GLN A 1 146 ? 3.795 1.471 -15.013 1.00 94.94 146 GLN A O 1
ATOM 1142 N N . ASP A 1 147 ? 2.428 3.068 -14.203 1.00 94.38 147 ASP A N 1
ATOM 1143 C CA . ASP A 1 147 ? 2.313 3.818 -15.456 1.00 94.38 147 ASP A CA 1
ATOM 1144 C C . ASP A 1 147 ? 3.680 4.367 -15.887 1.00 94.38 147 ASP A C 1
ATOM 1146 O O . ASP A 1 147 ? 4.130 4.132 -17.012 1.00 94.38 147 ASP A O 1
ATOM 1150 N N . SER A 1 148 ? 4.410 4.987 -14.953 1.00 92.62 148 SER A N 1
ATOM 1151 C CA . SER A 1 148 ? 5.773 5.477 -15.197 1.00 92.62 148 SER A CA 1
ATOM 1152 C C . SER A 1 148 ? 6.714 4.343 -15.618 1.00 92.62 148 SER A C 1
ATOM 1154 O O . SER A 1 148 ? 7.505 4.480 -16.551 1.00 92.62 148 SER A O 1
ATOM 1156 N N . PHE A 1 149 ? 6.629 3.191 -14.955 1.00 92.06 149 PHE A N 1
ATOM 1157 C CA . PHE A 1 149 ? 7.443 2.023 -15.269 1.00 92.06 149 PHE A CA 1
ATOM 1158 C C . PHE A 1 149 ? 7.121 1.446 -16.655 1.00 92.06 149 PHE A C 1
ATOM 1160 O O . PHE A 1 149 ? 8.034 1.029 -17.378 1.00 92.06 149 PHE A O 1
ATOM 1167 N N . GLU A 1 150 ? 5.844 1.410 -17.043 1.00 91.38 150 GLU A N 1
ATOM 1168 C CA . GLU A 1 150 ? 5.414 0.952 -18.366 1.00 91.38 150 GLU A CA 1
ATOM 1169 C C . GLU A 1 150 ? 5.913 1.884 -19.478 1.00 91.38 150 GLU A C 1
ATOM 1171 O O . GLU A 1 150 ? 6.452 1.385 -20.473 1.00 91.38 150 GLU A O 1
ATOM 1176 N N . ASP A 1 151 ? 5.845 3.201 -19.272 1.00 90.88 151 ASP A N 1
ATOM 1177 C CA . ASP A 1 151 ? 6.369 4.208 -20.199 1.00 90.88 151 ASP A CA 1
ATOM 1178 C C . ASP A 1 151 ? 7.890 4.081 -20.383 1.00 90.88 151 ASP A C 1
ATOM 1180 O O . ASP A 1 151 ? 8.379 3.942 -21.511 1.00 90.88 151 ASP A O 1
ATOM 1184 N N . LEU A 1 152 ? 8.648 4.021 -19.282 1.00 89.38 152 LEU A N 1
ATOM 1185 C CA . LEU A 1 152 ? 10.108 3.863 -19.326 1.00 89.38 152 LEU A CA 1
ATOM 1186 C C . LEU A 1 152 ? 10.517 2.539 -19.981 1.00 89.38 152 LEU A C 1
ATOM 1188 O O . LEU A 1 152 ? 11.450 2.484 -20.787 1.00 89.38 152 LEU A O 1
ATOM 1192 N N . THR A 1 153 ? 9.807 1.451 -19.677 1.00 88.69 153 THR A N 1
ATOM 1193 C CA . THR A 1 153 ? 10.083 0.141 -20.280 1.00 88.69 153 THR A CA 1
ATOM 1194 C C . THR A 1 153 ? 9.796 0.150 -21.782 1.00 88.69 153 THR A C 1
ATOM 1196 O O . THR A 1 153 ? 10.540 -0.467 -22.550 1.00 88.69 153 THR A O 1
ATOM 1199 N N . ALA A 1 154 ? 8.741 0.839 -22.226 1.00 87.81 154 ALA A N 1
ATOM 1200 C CA . ALA A 1 154 ? 8.434 0.991 -23.644 1.00 87.81 154 ALA A CA 1
ATOM 1201 C C . ALA A 1 154 ? 9.520 1.798 -24.376 1.00 87.81 154 ALA A C 1
ATOM 1203 O O . ALA A 1 154 ? 9.959 1.393 -25.459 1.00 87.81 154 ALA A O 1
ATOM 1204 N N . GLU A 1 155 ? 10.007 2.883 -23.771 1.00 89.06 155 GLU A N 1
ATOM 1205 C CA . GLU A 1 155 ? 11.084 3.702 -24.329 1.00 89.06 155 GLU A CA 1
ATOM 1206 C C . GLU A 1 155 ? 12.401 2.921 -24.442 1.00 89.06 155 GLU A C 1
ATOM 1208 O O . GLU A 1 155 ? 13.001 2.860 -25.521 1.00 89.06 155 GLU A O 1
ATOM 1213 N N . LEU A 1 156 ? 12.810 2.228 -23.375 1.00 86.69 156 LEU A N 1
ATOM 1214 C CA . LEU A 1 156 ? 14.016 1.397 -23.379 1.00 86.69 156 LEU A CA 1
ATOM 1215 C C . LEU A 1 156 ? 13.917 0.227 -24.362 1.00 86.69 156 LEU A C 1
ATOM 1217 O O . LEU A 1 156 ? 14.907 -0.112 -25.015 1.00 86.69 156 LEU A O 1
ATOM 1221 N N . ARG A 1 157 ? 12.737 -0.387 -24.508 1.00 84.62 157 ARG A N 1
ATOM 1222 C CA . ARG A 1 157 ? 12.519 -1.455 -25.493 1.00 84.62 157 ARG A CA 1
ATOM 1223 C C . ARG A 1 157 ? 12.678 -0.938 -26.919 1.00 84.62 157 ARG A C 1
ATOM 1225 O O . ARG A 1 157 ? 13.371 -1.584 -27.698 1.00 84.62 157 ARG A O 1
ATOM 1232 N N . SER A 1 158 ? 12.126 0.238 -27.232 1.00 87.38 158 SER A N 1
ATOM 1233 C CA . SER A 1 158 ? 12.335 0.888 -28.534 1.00 87.38 158 SER A CA 1
ATOM 1234 C C . SER A 1 158 ? 13.822 1.092 -28.823 1.00 87.38 158 SER A C 1
ATOM 1236 O O . SER A 1 158 ? 14.253 0.843 -29.942 1.00 87.38 158 SER A O 1
ATOM 1238 N N . VAL A 1 159 ? 14.628 1.495 -27.835 1.00 86.50 159 VAL A N 1
ATOM 1239 C CA . VAL A 1 159 ? 16.081 1.627 -28.033 1.00 86.50 159 VAL A CA 1
ATOM 1240 C C . VAL A 1 159 ? 16.740 0.264 -28.279 1.00 86.50 159 VAL A C 1
ATOM 1242 O O . VAL A 1 159 ? 17.541 0.124 -29.202 1.00 86.50 159 VAL A O 1
ATOM 1245 N N . LEU A 1 160 ? 16.402 -0.751 -27.479 1.00 83.38 160 LEU A N 1
ATOM 1246 C CA . LEU A 1 160 ? 16.978 -2.096 -27.590 1.00 83.38 160 LEU A CA 1
ATOM 1247 C C . LEU A 1 160 ? 16.653 -2.792 -28.917 1.00 83.38 160 LEU A C 1
ATOM 1249 O O . LEU A 1 160 ? 17.489 -3.542 -29.413 1.00 83.38 160 LEU A O 1
ATOM 1253 N N . GLU A 1 161 ? 15.472 -2.554 -29.486 1.00 84.44 161 GLU A N 1
ATOM 1254 C CA . GLU A 1 161 ? 15.071 -3.101 -30.789 1.00 84.44 161 GLU A CA 1
ATOM 1255 C C . GLU A 1 161 ? 15.838 -2.460 -31.954 1.00 84.44 161 GLU A C 1
ATOM 1257 O O . GLU A 1 161 ? 16.100 -3.123 -32.955 1.00 84.44 161 GLU A O 1
ATOM 1262 N N . GLU A 1 162 ? 16.231 -1.193 -31.819 1.00 85.50 162 GLU A N 1
ATOM 1263 C CA . GLU A 1 162 ? 16.927 -0.450 -32.872 1.00 85.50 162 GLU A CA 1
ATOM 1264 C C . GLU A 1 162 ? 18.446 -0.663 -32.853 1.00 85.50 162 GLU A C 1
ATOM 1266 O O . GLU A 1 162 ? 19.076 -0.705 -33.907 1.00 85.50 162 GLU A O 1
ATOM 1271 N N . LEU A 1 163 ? 19.055 -0.840 -31.675 1.00 81.69 163 LEU A N 1
ATOM 1272 C CA . LEU A 1 163 ? 20.512 -0.963 -31.512 1.00 81.69 163 LEU A CA 1
ATOM 1273 C C . LEU A 1 163 ? 21.214 -2.035 -32.382 1.00 81.69 163 LEU A C 1
ATOM 1275 O O . LEU A 1 163 ? 22.324 -1.746 -32.846 1.00 81.69 163 LEU A O 1
ATOM 1279 N N . PRO A 1 164 ? 20.644 -3.232 -32.639 1.00 80.50 164 PRO A N 1
ATOM 1280 C CA . PRO A 1 164 ? 21.284 -4.249 -33.477 1.00 80.50 164 PRO A CA 1
ATOM 1281 C C . PRO A 1 164 ? 21.599 -3.760 -34.895 1.00 80.50 164 PRO A C 1
ATOM 1283 O O . PRO A 1 164 ? 22.668 -4.070 -35.421 1.00 80.50 164 PRO A O 1
ATOM 1286 N N . GLU A 1 165 ? 20.732 -2.924 -35.478 1.00 81.44 165 GLU A N 1
ATOM 1287 C CA . GLU A 1 165 ? 20.926 -2.353 -36.819 1.00 81.44 165 GLU A CA 1
ATOM 1288 C C . GLU A 1 165 ? 22.227 -1.540 -36.907 1.00 81.44 165 GLU A C 1
ATOM 1290 O O . GLU A 1 165 ? 22.943 -1.593 -37.906 1.00 81.44 165 GLU A O 1
ATOM 1295 N N . TYR A 1 166 ? 22.573 -0.827 -35.833 1.00 79.69 166 TYR A N 1
ATOM 1296 C CA . TYR A 1 166 ? 23.782 -0.006 -35.740 1.00 79.69 166 TYR A CA 1
ATOM 1297 C C . TYR A 1 166 ? 25.004 -0.836 -35.339 1.00 79.69 166 TYR A C 1
ATOM 1299 O O . TYR A 1 166 ? 26.128 -0.536 -35.739 1.00 79.69 166 TYR A O 1
ATOM 1307 N N . HIS A 1 167 ? 24.821 -1.890 -34.549 1.00 72.62 167 HIS A N 1
ATOM 1308 C CA . HIS A 1 167 ? 25.930 -2.749 -34.147 1.00 72.62 167 HIS A CA 1
ATOM 1309 C C . HIS A 1 167 ? 26.453 -3.605 -35.314 1.00 72.62 167 HIS A C 1
ATOM 1311 O O . HIS A 1 167 ? 27.659 -3.823 -35.431 1.00 72.62 167 HIS A O 1
ATOM 1317 N N . GLU A 1 168 ? 25.562 -4.074 -36.188 1.00 74.38 168 GLU A N 1
ATOM 1318 C CA . GLU A 1 168 ? 25.900 -4.970 -37.303 1.00 74.38 168 GLU A CA 1
ATOM 1319 C C . GLU A 1 168 ? 26.233 -4.233 -38.614 1.00 74.38 168 GLU A C 1
ATOM 1321 O O . GLU A 1 168 ? 26.747 -4.839 -39.560 1.00 74.38 168 GLU A O 1
ATOM 1326 N N . ALA A 1 169 ? 25.984 -2.921 -38.688 1.00 75.19 169 ALA A N 1
ATOM 1327 C CA . ALA A 1 169 ? 26.245 -2.128 -39.883 1.00 75.19 169 ALA A CA 1
ATOM 1328 C C . ALA A 1 169 ? 27.741 -2.091 -40.250 1.00 75.19 169 ALA A C 1
ATOM 1330 O O . ALA A 1 169 ? 28.613 -1.737 -39.454 1.00 75.19 169 ALA A O 1
ATOM 1331 N N . THR A 1 170 ? 28.048 -2.391 -41.516 1.00 79.38 170 THR A N 1
ATOM 1332 C CA . THR A 1 170 ? 29.387 -2.175 -42.080 1.00 79.38 170 THR A CA 1
ATOM 1333 C C . THR A 1 170 ? 29.490 -0.750 -42.621 1.00 79.38 170 THR A C 1
ATOM 1335 O O . THR A 1 170 ? 28.974 -0.433 -43.688 1.00 79.38 170 THR A O 1
ATOM 1338 N N . TYR A 1 171 ? 30.181 0.119 -41.885 1.00 80.12 171 TYR A N 1
ATOM 1339 C CA . TYR A 1 171 ? 30.248 1.557 -42.178 1.00 80.12 171 TYR A CA 1
ATOM 1340 C C . TYR A 1 171 ? 31.190 1.953 -43.324 1.00 80.12 171 TYR A C 1
ATOM 1342 O O . TYR A 1 171 ? 31.116 3.078 -43.814 1.00 80.12 171 TYR A O 1
ATOM 1350 N N . ALA A 1 172 ? 32.086 1.055 -43.740 1.00 78.69 172 ALA A N 1
ATOM 1351 C CA . ALA A 1 172 ? 33.175 1.369 -44.668 1.00 78.69 172 ALA A CA 1
ATOM 1352 C C . ALA A 1 172 ? 32.702 1.746 -46.086 1.00 78.69 172 ALA A C 1
ATOM 1354 O O . ALA A 1 172 ? 33.358 2.551 -46.744 1.00 78.69 172 ALA A O 1
ATOM 1355 N N . ASP A 1 173 ? 31.558 1.213 -46.524 1.00 83.19 173 ASP A N 1
ATOM 1356 C CA . ASP A 1 173 ? 31.033 1.393 -47.887 1.00 83.19 173 ASP A CA 1
ATOM 1357 C C . ASP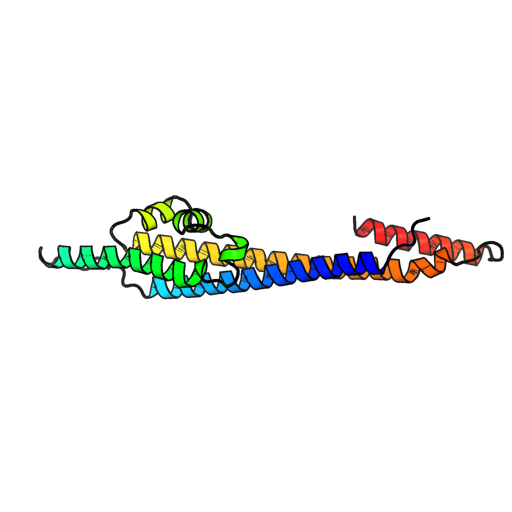 A 1 173 ? 29.836 2.361 -47.956 1.00 83.19 173 ASP A C 1
ATOM 1359 O O . ASP A 1 173 ? 29.202 2.523 -49.002 1.00 83.19 173 ASP A O 1
ATOM 1363 N N . LEU A 1 174 ? 29.500 3.018 -46.842 1.00 85.38 174 LEU A N 1
ATOM 1364 C CA . LEU A 1 174 ? 28.354 3.918 -46.765 1.00 85.38 174 LEU A CA 1
ATOM 1365 C C . LEU A 1 174 ? 28.678 5.314 -47.309 1.00 85.38 174 LEU A C 1
ATOM 1367 O O . LEU A 1 174 ? 29.757 5.870 -47.107 1.00 85.38 174 LEU A O 1
ATOM 1371 N N . SER A 1 175 ? 27.694 5.923 -47.974 1.00 89.88 175 SER A N 1
ATOM 1372 C CA . SER A 1 175 ? 27.789 7.324 -48.392 1.00 89.88 175 SER A CA 1
ATOM 1373 C C . SER A 1 175 ? 27.812 8.269 -47.185 1.00 89.88 175 SER A C 1
ATOM 1375 O O . SER A 1 175 ? 27.261 7.956 -46.130 1.00 89.88 175 SER A O 1
ATOM 1377 N N . PHE A 1 176 ? 28.358 9.477 -47.361 1.00 87.62 176 PHE A N 1
ATOM 1378 C CA . PHE A 1 176 ? 28.324 10.520 -46.328 1.00 87.62 176 PHE A CA 1
ATOM 1379 C C . PHE A 1 176 ? 26.903 10.785 -45.799 1.00 87.62 176 PHE A C 1
ATOM 1381 O O . PHE A 1 176 ? 26.713 10.900 -44.595 1.00 87.62 176 PHE A O 1
ATOM 1388 N N . GLY A 1 177 ? 25.898 10.829 -46.683 1.00 90.94 177 GLY A N 1
ATOM 1389 C CA . GLY A 1 177 ? 24.506 11.049 -46.276 1.00 90.94 177 GLY A CA 1
ATOM 1390 C C . GLY A 1 177 ? 23.941 9.909 -45.425 1.00 90.94 177 GLY A C 1
ATOM 1391 O O . GLY A 1 177 ? 23.205 10.165 -44.478 1.00 90.94 177 GLY A O 1
ATOM 1392 N N . ALA A 1 178 ? 24.325 8.662 -45.714 1.00 86.19 178 ALA A N 1
ATOM 1393 C CA . ALA A 1 178 ? 23.952 7.522 -44.881 1.00 86.19 178 ALA A CA 1
ATOM 1394 C C . ALA A 1 178 ? 24.633 7.599 -43.505 1.00 86.19 178 ALA A C 1
ATOM 1396 O O . ALA A 1 178 ? 23.967 7.430 -42.490 1.00 86.19 178 ALA A O 1
ATOM 1397 N N . LEU A 1 179 ? 25.929 7.927 -43.455 1.00 87.50 179 LEU A N 1
ATOM 1398 C CA . LEU A 1 179 ? 26.663 8.101 -42.196 1.00 87.50 179 LEU A CA 1
ATOM 1399 C C . LEU A 1 179 ? 26.093 9.236 -41.328 1.00 87.50 179 LEU A C 1
ATOM 1401 O O . LEU A 1 179 ? 26.004 9.079 -40.112 1.00 87.50 179 LEU A O 1
ATOM 1405 N N . ASP A 1 180 ? 25.679 10.356 -41.928 1.00 89.12 180 ASP A N 1
ATOM 1406 C CA . ASP A 1 180 ? 25.036 11.450 -41.191 1.00 89.12 180 ASP A CA 1
ATOM 1407 C C . ASP A 1 180 ? 23.663 11.036 -40.640 1.00 89.12 180 ASP A C 1
ATOM 1409 O O . ASP A 1 180 ? 23.366 11.316 -39.482 1.00 89.12 180 ASP A O 1
ATOM 1413 N N . ALA A 1 181 ? 22.874 10.273 -41.407 1.00 89.06 181 ALA A N 1
ATOM 1414 C CA . ALA A 1 181 ? 21.613 9.708 -40.927 1.00 89.06 181 ALA A CA 1
ATOM 1415 C C . ALA A 1 181 ? 21.820 8.748 -39.739 1.00 89.06 181 ALA A C 1
ATOM 1417 O O . ALA A 1 181 ? 21.123 8.868 -38.729 1.00 89.06 181 ALA A O 1
ATOM 1418 N N . TYR A 1 182 ? 22.817 7.857 -39.821 1.00 88.38 182 TYR A N 1
ATOM 1419 C CA . TYR A 1 182 ? 23.210 6.973 -38.717 1.00 88.38 182 TYR A CA 1
ATOM 1420 C C . TYR A 1 182 ? 23.606 7.772 -37.470 1.00 88.38 182 TYR A C 1
ATOM 1422 O O . TYR A 1 182 ? 23.123 7.490 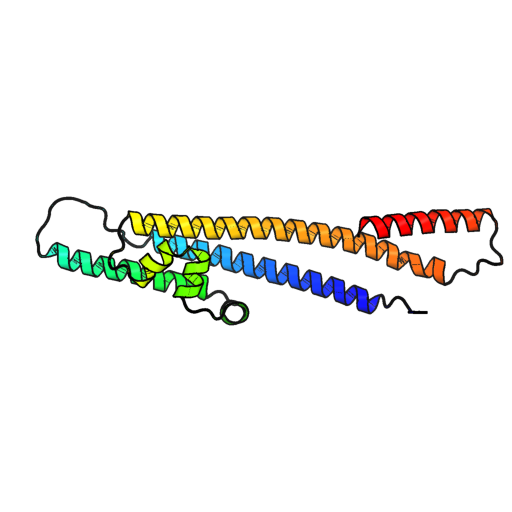-36.375 1.00 88.38 182 TYR A O 1
ATOM 1430 N N . ARG A 1 183 ? 24.434 8.812 -37.633 1.00 88.94 183 ARG A N 1
ATOM 1431 C CA . ARG A 1 183 ? 24.847 9.700 -36.538 1.00 88.94 183 ARG A CA 1
ATOM 1432 C C . ARG A 1 183 ? 23.649 10.381 -35.879 1.00 88.94 183 ARG A C 1
ATOM 1434 O O . ARG A 1 183 ? 23.516 10.309 -34.663 1.00 88.94 183 ARG A O 1
ATOM 1441 N N . THR A 1 184 ? 22.778 11.020 -36.662 1.00 91.88 184 THR A N 1
ATOM 1442 C CA . THR A 1 184 ? 21.582 11.692 -36.137 1.00 91.88 184 THR A CA 1
ATOM 1443 C C . THR A 1 184 ? 20.689 10.719 -35.380 1.00 91.88 184 THR A C 1
ATOM 1445 O O . THR A 1 184 ? 20.185 11.057 -34.312 1.00 91.88 184 THR A O 1
ATOM 1448 N N . ARG A 1 185 ? 20.507 9.498 -35.895 1.00 90.56 185 ARG A N 1
ATOM 1449 C CA . ARG A 1 185 ? 19.664 8.510 -35.226 1.00 90.56 185 ARG A CA 1
ATOM 1450 C C . ARG A 1 185 ? 20.282 7.998 -33.925 1.00 90.56 185 ARG A C 1
ATOM 1452 O O . ARG A 1 185 ? 19.564 7.910 -32.935 1.00 90.56 185 ARG A O 1
ATOM 1459 N N . LEU A 1 186 ? 21.592 7.762 -33.889 1.00 89.44 186 LEU A N 1
ATOM 1460 C CA . LEU A 1 186 ? 22.300 7.417 -32.652 1.00 89.44 186 LEU A CA 1
ATOM 1461 C C . LEU A 1 186 ? 22.191 8.523 -31.593 1.00 89.44 186 LEU A C 1
ATOM 1463 O O . LEU A 1 186 ? 21.979 8.201 -30.430 1.00 89.44 186 LEU A O 1
ATOM 1467 N N . THR A 1 187 ? 22.239 9.805 -31.978 1.00 91.38 187 THR A N 1
ATOM 1468 C CA . THR A 1 187 ? 21.988 10.923 -31.048 1.00 91.38 187 THR A CA 1
ATOM 1469 C C . THR A 1 187 ? 20.574 10.876 -30.467 1.00 91.38 187 THR A C 1
ATOM 1471 O O . THR A 1 187 ? 20.405 11.056 -29.269 1.00 91.38 187 THR A O 1
ATOM 1474 N N . VAL A 1 188 ? 19.555 10.561 -31.274 1.00 90.69 188 VAL A N 1
ATOM 1475 C CA . VAL A 1 188 ? 18.182 10.401 -30.760 1.00 90.69 188 VAL A CA 1
ATOM 1476 C C . VAL A 1 188 ? 18.074 9.211 -29.799 1.00 90.69 188 VAL A C 1
ATOM 1478 O O . VAL A 1 188 ? 17.381 9.300 -28.790 1.00 90.69 188 VAL A O 1
ATOM 1481 N N . LEU A 1 189 ? 18.742 8.089 -30.087 1.00 89.00 189 LEU A N 1
ATOM 1482 C CA . LEU A 1 189 ? 18.765 6.934 -29.178 1.00 89.00 189 LEU A CA 1
ATOM 1483 C C . LEU A 1 189 ? 19.503 7.246 -27.868 1.00 89.00 189 LEU A C 1
ATOM 1485 O O . LEU A 1 189 ? 19.094 6.768 -26.813 1.00 89.00 189 LEU A O 1
ATOM 1489 N N . GLU A 1 190 ? 20.554 8.063 -27.923 1.00 89.25 190 GLU A N 1
ATOM 1490 C CA . GLU A 1 190 ? 21.255 8.578 -26.744 1.00 89.25 190 GLU A CA 1
ATOM 1491 C C . GLU A 1 190 ? 20.353 9.503 -25.913 1.00 89.25 190 GLU A C 1
ATOM 1493 O O . GLU A 1 190 ? 20.262 9.332 -24.700 1.00 89.25 190 GLU A O 1
ATOM 1498 N N . GLU A 1 191 ? 19.630 10.429 -26.549 1.00 89.62 191 GLU A N 1
ATOM 1499 C CA . GLU A 1 191 ? 18.654 11.299 -25.878 1.00 89.62 191 GLU A CA 1
ATOM 1500 C C . GLU A 1 191 ? 17.556 10.492 -25.174 1.00 89.62 191 GLU A C 1
ATOM 1502 O O . GLU A 1 191 ? 17.276 10.753 -24.006 1.00 89.62 191 GLU A O 1
ATOM 1507 N N . LYS A 1 192 ? 17.002 9.467 -25.838 1.00 86.56 192 LYS A N 1
ATOM 1508 C CA . LYS A 1 192 ? 16.038 8.536 -25.226 1.00 86.56 192 LYS A CA 1
ATOM 1509 C C . LYS A 1 192 ? 16.622 7.803 -24.018 1.00 86.56 192 LYS A C 1
ATOM 1511 O O . LYS A 1 192 ? 15.969 7.687 -22.993 1.00 86.56 192 LYS A O 1
ATOM 1516 N N . CYS A 1 193 ? 17.867 7.323 -24.103 1.00 85.44 193 CYS A N 1
ATOM 1517 C CA . CYS A 1 193 ? 18.525 6.695 -22.952 1.00 85.44 193 CYS A CA 1
ATOM 1518 C C . CYS A 1 193 ? 18.685 7.671 -21.777 1.00 85.44 193 CYS A C 1
ATOM 1520 O O . CYS A 1 193 ? 18.484 7.284 -20.631 1.00 85.44 193 CYS A O 1
ATOM 1522 N N . ASN A 1 194 ? 19.045 8.925 -22.061 1.00 86.62 194 ASN A N 1
ATOM 1523 C CA . ASN A 1 194 ? 19.250 9.953 -21.042 1.00 86.62 194 ASN A CA 1
ATOM 1524 C C . ASN A 1 194 ? 17.941 10.434 -20.404 1.00 86.62 194 ASN A C 1
ATOM 1526 O O . ASN A 1 194 ? 17.976 10.941 -19.292 1.00 86.62 194 ASN A O 1
ATOM 1530 N N . ALA A 1 195 ? 16.802 10.289 -21.082 1.00 82.75 195 ALA A N 1
ATOM 1531 C CA . ALA A 1 195 ? 15.497 10.634 -20.519 1.00 82.75 195 ALA A CA 1
ATOM 1532 C C . ALA A 1 195 ? 15.045 9.668 -19.404 1.00 82.75 195 ALA A C 1
ATOM 1534 O O . ALA A 1 195 ? 14.158 10.008 -18.626 1.00 82.75 195 ALA A O 1
ATOM 1535 N N . VAL A 1 196 ? 15.668 8.487 -19.318 1.00 76.44 196 VAL A N 1
ATOM 1536 C CA . VAL A 1 196 ? 15.307 7.399 -18.394 1.00 76.44 196 VAL A CA 1
ATOM 1537 C C . VAL A 1 196 ? 16.212 7.352 -17.139 1.00 76.44 196 VAL A C 1
ATOM 1539 O O . VAL A 1 196 ? 15.973 6.537 -16.247 1.00 76.44 196 VAL A O 1
ATOM 1542 N N . VAL A 1 197 ? 17.247 8.203 -17.042 1.00 57.75 197 VAL A N 1
ATOM 1543 C CA . VAL A 1 197 ? 18.243 8.249 -15.940 1.00 57.75 197 VAL A CA 1
ATOM 1544 C C . VAL A 1 197 ? 18.178 9.576 -15.194 1.00 57.75 197 VAL A C 1
ATOM 1546 O O . VAL A 1 197 ? 18.250 9.541 -13.945 1.00 57.75 197 VAL A O 1
#

Foldseek 3Di:
DDDPPVVVVVVVLVVVLVVLVVVLVLLVLLLVLLVQLLVQLVPQDAPDPDDDDDPVVVVVQLVSFQVSLVSSLVSCCVRNCVRPCNCVPPVDDSLVVCCVQLNDVLSCCSVPNRGRHPVNSVSSSVSSVVSSVVSVVVSVVSVVVSVVSVVLVVLVVVLVVCVVVVVPDDPPPDDPVVVVVSVVVVVVSVVSVVVND

pLDDT: mean 85.99, std 14.5, range [38.47, 98.44]